Protein AF-A0A1C5CKB2-F1 (afdb_monomer_lite)

Foldseek 3Di:
DDDLLRLLVLLVVLLVVLLVLLVPVVSLVLLLVCALPAPVPSVSPCVVCVVSCPPHPDPLLSSLLSNLSSVQNVLVVVVPPDDPDPDDDDDDDDDDDDDDDDDDDDDDDDYDDDDDDDDDDDDDDDDDDPDDDDPDPPPSVCSDPVNLLPDDDLLLQLLCCVVQQVDDDVVSLVLLVCLLPDDLSCNRNPVVVVVSVVSSVSVGDDPSSRSSSLSRCCVPPSPVSSVSSNCSNVCNNVPDDD

Radius of gyration: 25.62 Å; chains: 1; bounding box: 68×49×76 Å

pLDDT: mean 80.06, std 21.11, range [28.0, 97.75]

Secondary structure (DSSP, 8-state):
---HHHHHHHHHHHHHHHHHHHTSHHHHHHHHTTTT--GGG-HHHHHHHHHHTTT-S-HHHHHHHHHHHHHHHHHHHHHHS------------------------------------------PPPPPPS-PPPS--TTHHHHSHHHHTTS--HHHHHHHHHHHS---HHHHHHHHHHHHHS-HHHIIIIIHHHHHHHHHHTTPPP-HHHHHHHHHHHTT-HHHHHHHHHHHHHHHHSPPP-

Sequence (242 aa):
MPTAAERRRHYQDFTTEIRDLCTDPGVRRDLRDGRGRPVKECLRMHKYLTVRTAGHGQRHAHYTVASLIALADPLEAQRTRPTPAPRPRQTAGELAVPPSSAVLCLPSVTDPGGTPAAPPAAEDPPPSPPDAPGPGQPDSALYTTAAWRKRPNLGVTLARAVRRAAFNEDRTDALLHVIVRVGDDHLHQHLLPSLTDRLLRAELAWDWPVLLDDLAARVFDPDQVATRWLDAFYLTLNPIKD

Structure (mmCIF, N/CA/C/O backbone):
data_AF-A0A1C5CKB2-F1
#
_entry.id   AF-A0A1C5CKB2-F1
#
loop_
_atom_site.group_PDB
_atom_site.id
_atom_site.type_symbol
_atom_site.label_atom_id
_atom_site.label_alt_id
_atom_site.label_comp_id
_atom_site.label_asym_id
_atom_site.label_entity_id
_atom_site.label_seq_id
_atom_site.pdbx_PDB_ins_code
_atom_site.Cartn_x
_atom_site.Cartn_y
_atom_site.Cartn_z
_atom_site.occupancy
_atom_site.B_iso_or_equiv
_atom_site.auth_seq_id
_atom_site.auth_comp_id
_atom_site.auth_asym_id
_atom_site.auth_atom_id
_atom_site.pdbx_PDB_model_num
ATOM 1 N N . MET A 1 1 ? 12.981 9.267 18.934 1.00 69.62 1 MET A N 1
ATOM 2 C CA . MET A 1 1 ? 12.402 8.856 17.633 1.00 69.62 1 MET A CA 1
ATOM 3 C C . MET A 1 1 ? 12.434 7.340 17.566 1.00 69.62 1 MET A C 1
ATOM 5 O O . MET A 1 1 ? 13.473 6.807 17.934 1.00 69.62 1 MET A O 1
ATOM 9 N N . PRO A 1 2 ? 11.360 6.657 17.135 1.00 83.00 2 PRO A N 1
ATOM 10 C CA . PRO A 1 2 ? 11.350 5.199 17.040 1.00 83.00 2 PRO A CA 1
ATOM 11 C C . PRO A 1 2 ? 12.350 4.708 15.985 1.00 83.00 2 PRO A C 1
ATOM 13 O O . PRO A 1 2 ? 12.453 5.273 14.887 1.00 83.00 2 PRO A O 1
ATOM 16 N N . THR A 1 3 ? 13.069 3.641 16.317 1.00 89.62 3 THR A N 1
ATOM 17 C CA . THR A 1 3 ? 14.013 2.937 15.444 1.00 89.62 3 THR A CA 1
ATOM 18 C C . THR A 1 3 ? 13.317 2.351 14.212 1.00 89.62 3 THR A C 1
ATOM 20 O O . THR A 1 3 ? 12.093 2.225 14.148 1.00 89.62 3 THR A O 1
ATOM 23 N N . ALA A 1 4 ? 14.094 1.964 13.196 1.00 89.06 4 ALA A N 1
ATOM 24 C CA . ALA A 1 4 ? 13.531 1.324 12.006 1.00 89.06 4 ALA A CA 1
ATOM 25 C C . ALA A 1 4 ? 12.838 -0.017 12.321 1.00 89.06 4 ALA A C 1
ATOM 27 O O . ALA A 1 4 ? 11.835 -0.335 11.690 1.00 89.06 4 ALA A O 1
ATOM 28 N N . ALA A 1 5 ? 13.339 -0.778 13.300 1.00 91.06 5 ALA A N 1
ATOM 29 C CA . ALA A 1 5 ? 12.734 -2.043 13.712 1.00 91.06 5 ALA A CA 1
ATOM 30 C C . ALA A 1 5 ? 11.379 -1.824 14.409 1.00 91.06 5 ALA A C 1
ATOM 32 O O . ALA A 1 5 ? 10.397 -2.465 14.042 1.00 91.06 5 ALA A O 1
ATOM 33 N N . GLU A 1 6 ? 11.296 -0.863 15.336 1.00 92.06 6 GLU A N 1
ATOM 34 C CA . GLU A 1 6 ? 10.040 -0.505 16.015 1.00 92.06 6 GLU A CA 1
ATOM 35 C C . GLU A 1 6 ? 8.977 -0.005 15.032 1.00 92.06 6 GLU A C 1
ATOM 37 O O . GLU A 1 6 ? 7.834 -0.447 15.102 1.00 92.06 6 GLU A O 1
ATOM 42 N N . ARG A 1 7 ? 9.346 0.847 14.061 1.00 92.44 7 ARG A N 1
ATOM 43 C CA . ARG A 1 7 ? 8.398 1.307 13.028 1.00 92.44 7 ARG A CA 1
ATOM 44 C C . ARG A 1 7 ? 7.864 0.157 12.174 1.00 92.44 7 ARG A C 1
ATOM 46 O O . ARG A 1 7 ? 6.669 0.106 11.916 1.00 92.44 7 ARG A O 1
ATOM 53 N N . ARG A 1 8 ? 8.723 -0.782 11.766 1.00 94.38 8 ARG A N 1
ATOM 54 C CA . ARG A 1 8 ? 8.324 -1.959 10.971 1.00 94.38 8 ARG A CA 1
ATOM 55 C C . ARG A 1 8 ? 7.429 -2.917 11.745 1.00 94.38 8 ARG A C 1
ATOM 57 O O . ARG A 1 8 ? 6.462 -3.419 11.177 1.00 94.38 8 ARG A O 1
ATOM 64 N N . ARG A 1 9 ? 7.722 -3.127 13.032 1.00 94.69 9 ARG A N 1
ATOM 65 C CA . ARG A 1 9 ? 6.844 -3.858 13.950 1.00 94.69 9 ARG A CA 1
ATOM 66 C C . ARG A 1 9 ? 5.478 -3.181 14.034 1.00 94.69 9 ARG A C 1
ATOM 68 O O . ARG A 1 9 ? 4.482 -3.820 13.727 1.00 94.69 9 ARG A O 1
ATOM 75 N N . HIS A 1 10 ? 5.447 -1.875 14.304 1.00 94.88 10 HIS A N 1
ATOM 76 C CA . HIS A 1 10 ? 4.214 -1.084 14.308 1.00 94.88 10 HIS A CA 1
ATOM 77 C C . HIS A 1 10 ? 3.427 -1.204 12.991 1.00 94.88 10 HIS A C 1
ATOM 79 O O . HIS A 1 10 ? 2.219 -1.401 13.022 1.00 94.88 10 HIS A O 1
ATOM 85 N N . TYR A 1 11 ? 4.079 -1.159 11.824 1.00 95.69 11 TYR A N 1
ATOM 86 C CA . TYR A 1 11 ? 3.388 -1.354 10.541 1.00 95.69 11 TYR A CA 1
ATOM 87 C C . TYR A 1 11 ? 2.806 -2.767 10.384 1.00 95.69 11 TYR A C 1
ATOM 89 O O . TYR A 1 11 ? 1.730 -2.926 9.806 1.00 95.69 11 TYR A O 1
ATOM 97 N N . GLN A 1 12 ? 3.476 -3.795 10.907 1.00 95.69 12 GLN A N 1
ATOM 98 C CA . GLN A 1 12 ? 2.950 -5.158 10.918 1.00 95.69 12 GLN A CA 1
ATOM 99 C C . GLN A 1 12 ? 1.740 -5.296 11.853 1.00 95.69 12 GLN A C 1
ATOM 101 O O . GLN A 1 12 ? 0.686 -5.762 11.407 1.00 95.69 12 GLN A O 1
ATOM 106 N N . ASP A 1 13 ? 1.865 -4.815 13.088 1.00 95.44 13 ASP A N 1
ATOM 107 C CA . ASP A 1 13 ? 0.812 -4.833 14.105 1.00 95.44 13 ASP A CA 1
ATOM 108 C C . ASP A 1 13 ? -0.418 -4.040 13.610 1.00 95.44 13 ASP A C 1
ATOM 110 O O . ASP A 1 13 ? -1.516 -4.591 13.510 1.00 95.44 13 ASP A O 1
ATOM 114 N N . PHE A 1 14 ? -0.217 -2.810 13.117 1.00 96.94 14 PHE A N 1
ATOM 115 C CA . PHE A 1 14 ? -1.256 -1.961 12.519 1.00 96.94 14 PHE A CA 1
ATOM 116 C C . PHE A 1 14 ? -2.042 -2.676 11.412 1.00 96.94 14 PHE A C 1
ATOM 118 O O . PHE A 1 14 ? -3.269 -2.702 11.447 1.00 96.94 14 PHE A O 1
ATOM 125 N N . THR A 1 15 ? -1.375 -3.270 10.416 1.00 96.06 15 THR A N 1
ATOM 126 C CA . THR A 1 15 ? -2.105 -3.926 9.309 1.00 96.06 15 THR A CA 1
ATOM 127 C C . THR A 1 15 ? -2.848 -5.191 9.737 1.00 96.06 15 THR A C 1
ATOM 129 O O . THR A 1 15 ? -3.827 -5.559 9.086 1.00 96.06 15 THR A O 1
ATOM 132 N N . THR A 1 16 ? -2.416 -5.829 10.827 1.00 95.62 16 THR A N 1
ATOM 133 C CA . THR A 1 16 ? -3.120 -6.958 11.448 1.00 95.62 16 THR A CA 1
ATOM 134 C C . THR A 1 16 ? -4.393 -6.453 12.125 1.00 95.62 16 THR A C 1
ATOM 136 O O . THR A 1 16 ? -5.484 -6.873 11.750 1.00 95.62 16 THR A O 1
ATOM 139 N N . GLU A 1 17 ? -4.287 -5.428 12.977 1.00 95.69 17 GLU A N 1
ATOM 140 C CA . GLU A 1 17 ? -5.448 -4.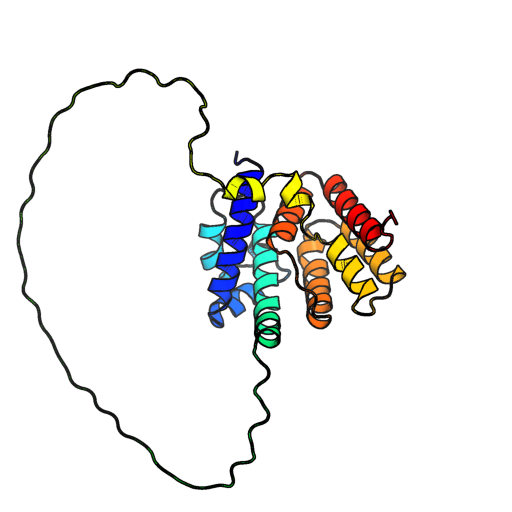799 13.619 1.00 95.69 17 GLU A CA 1
ATOM 141 C C . GLU A 1 17 ? -6.481 -4.253 12.618 1.00 95.69 17 GLU A C 1
ATOM 143 O O . GLU A 1 17 ? -7.684 -4.336 12.863 1.00 95.69 17 GLU A O 1
ATOM 148 N N . ILE A 1 18 ? -6.049 -3.687 11.481 1.00 96.56 18 ILE A N 1
ATOM 149 C CA . ILE A 1 18 ? -6.989 -3.214 10.452 1.00 96.56 18 ILE A CA 1
ATOM 150 C C . ILE A 1 18 ? -7.724 -4.378 9.775 1.00 96.56 18 ILE A C 1
ATOM 152 O O . ILE A 1 18 ? -8.908 -4.231 9.466 1.00 96.56 18 ILE A O 1
ATOM 156 N N . ARG A 1 19 ? -7.071 -5.527 9.553 1.00 94.69 19 ARG A N 1
ATOM 157 C CA . ARG A 1 19 ? -7.744 -6.731 9.033 1.00 94.69 19 ARG A CA 1
ATOM 158 C C . ARG A 1 19 ? -8.794 -7.233 10.020 1.00 94.69 19 ARG A C 1
ATOM 160 O O . ARG A 1 19 ? -9.936 -7.434 9.615 1.00 94.69 19 ARG A O 1
ATOM 167 N N . ASP A 1 20 ? -8.446 -7.320 11.300 1.00 94.06 20 ASP A N 1
ATOM 168 C CA . ASP A 1 20 ? -9.376 -7.737 12.355 1.00 94.06 20 ASP A CA 1
ATOM 169 C C . ASP A 1 20 ? -10.570 -6.774 12.460 1.00 94.06 20 ASP A C 1
ATOM 171 O O . ASP A 1 20 ? -11.721 -7.207 12.509 1.00 94.06 20 ASP A O 1
ATOM 175 N N . LEU A 1 21 ? -10.333 -5.459 12.373 1.00 94.38 21 LEU A N 1
ATOM 176 C CA . LEU A 1 21 ? -11.395 -4.448 12.302 1.00 94.38 21 LEU A CA 1
ATOM 177 C C . LEU A 1 21 ? -12.290 -4.577 11.058 1.00 94.38 21 LEU A C 1
ATOM 179 O O . LEU A 1 21 ? -13.470 -4.238 11.126 1.00 94.38 21 LEU A O 1
ATOM 183 N N . CYS A 1 22 ? -11.766 -5.054 9.925 1.00 95.06 22 CYS A N 1
ATOM 184 C CA . CYS A 1 22 ? -12.548 -5.232 8.697 1.00 95.06 22 CYS A CA 1
ATOM 185 C C . CYS A 1 22 ? -13.524 -6.421 8.749 1.00 95.06 22 CYS A C 1
ATOM 187 O O . CYS A 1 22 ? -14.400 -6.518 7.883 1.00 95.06 22 CYS A O 1
ATOM 189 N N . THR A 1 23 ? -13.433 -7.278 9.774 1.00 92.31 23 THR A N 1
ATOM 190 C CA . THR A 1 23 ? -14.431 -8.331 10.023 1.00 92.31 23 THR A CA 1
ATOM 191 C C . THR A 1 23 ? -15.826 -7.750 10.288 1.00 92.31 23 THR A C 1
ATOM 193 O O . THR A 1 23 ? -16.819 -8.343 9.862 1.00 92.31 23 THR A O 1
ATOM 196 N N . ASP A 1 24 ? -15.915 -6.554 10.885 1.00 93.56 24 ASP A N 1
ATOM 197 C CA . ASP A 1 24 ? -17.150 -5.772 10.987 1.00 93.56 24 ASP A CA 1
ATOM 198 C C . ASP A 1 24 ? -17.459 -5.085 9.632 1.00 93.56 24 ASP A C 1
ATOM 200 O O . ASP A 1 24 ? -16.701 -4.218 9.170 1.00 93.56 24 ASP A O 1
ATOM 204 N N . PRO A 1 25 ? -18.592 -5.409 8.970 1.00 91.75 25 PRO A N 1
ATOM 205 C CA . PRO A 1 25 ? -18.938 -4.832 7.670 1.00 91.75 25 PRO A CA 1
ATOM 206 C C . PRO A 1 25 ? -19.156 -3.310 7.678 1.00 91.75 25 PRO A C 1
ATOM 208 O O . PRO A 1 25 ? -18.964 -2.667 6.642 1.00 91.75 25 PRO A O 1
ATOM 211 N N . GLY A 1 26 ? -19.578 -2.739 8.809 1.00 94.19 26 GLY A N 1
ATOM 212 C CA . GLY A 1 26 ? -19.777 -1.306 9.008 1.00 94.19 26 GLY A CA 1
ATOM 213 C C . GLY A 1 26 ? -18.451 -0.566 9.163 1.00 94.19 26 GLY A C 1
ATOM 214 O O . GLY A 1 26 ? -18.228 0.425 8.464 1.00 94.19 26 GLY A O 1
ATOM 215 N N . VAL A 1 27 ? -17.539 -1.092 9.989 1.00 95.12 27 VAL A N 1
ATOM 216 C CA . VAL A 1 27 ? -16.164 -0.572 10.125 1.00 95.12 27 VAL A CA 1
ATOM 217 C C . VAL A 1 27 ? -15.453 -0.611 8.772 1.00 95.12 27 VAL A C 1
ATOM 219 O O . VAL A 1 27 ? -14.935 0.407 8.310 1.00 95.12 27 VAL A O 1
ATOM 222 N N . ARG A 1 28 ? -15.504 -1.757 8.079 1.00 95.00 28 ARG A N 1
ATOM 223 C CA . ARG A 1 28 ? -14.918 -1.928 6.743 1.00 95.00 28 ARG A CA 1
ATOM 224 C C . ARG A 1 28 ? -15.481 -0.944 5.721 1.00 95.00 28 ARG A C 1
ATOM 226 O O . ARG A 1 28 ? -14.726 -0.417 4.907 1.00 95.00 28 ARG A O 1
ATOM 233 N N . ARG A 1 29 ? -16.791 -0.670 5.748 1.00 94.44 29 ARG A N 1
ATOM 234 C CA . ARG A 1 29 ? -17.406 0.344 4.878 1.00 94.44 29 ARG A CA 1
ATOM 235 C C . ARG A 1 29 ? -16.839 1.734 5.168 1.00 94.44 29 ARG A C 1
ATOM 237 O O . ARG A 1 29 ? -16.373 2.382 4.238 1.00 94.44 29 ARG A O 1
ATOM 244 N N . ASP A 1 30 ? -16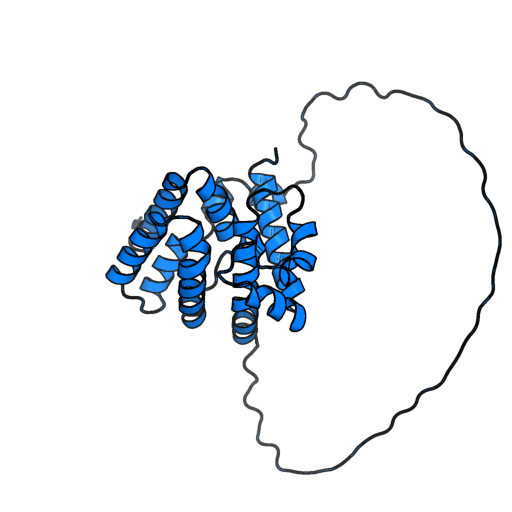.839 2.159 6.430 1.00 95.06 30 ASP A N 1
ATOM 245 C CA . ASP A 1 30 ? -16.323 3.473 6.836 1.00 95.06 30 ASP A CA 1
ATOM 246 C C . ASP A 1 30 ? -14.829 3.650 6.485 1.00 95.06 30 ASP A C 1
ATOM 248 O O . ASP A 1 30 ? -14.424 4.749 6.105 1.00 95.06 30 ASP A O 1
ATOM 252 N N . LEU A 1 31 ? -14.020 2.583 6.560 1.00 95.75 31 LEU A N 1
ATOM 253 C CA . LEU A 1 31 ? -12.621 2.585 6.112 1.00 95.75 31 LEU A CA 1
ATOM 254 C C . LEU A 1 31 ? -12.501 2.668 4.581 1.00 95.75 31 LEU A C 1
ATOM 256 O O . LEU A 1 31 ? -11.776 3.510 4.055 1.00 95.75 31 LEU A O 1
ATOM 260 N N . ARG A 1 32 ? -13.238 1.835 3.840 1.00 94.19 32 ARG A N 1
ATOM 261 C CA . ARG A 1 32 ? -13.192 1.801 2.369 1.00 94.19 32 ARG A CA 1
ATOM 262 C C . ARG A 1 32 ? -13.694 3.101 1.729 1.00 94.19 32 ARG A C 1
ATOM 264 O O . ARG A 1 32 ? -13.174 3.504 0.689 1.00 94.19 32 ARG A O 1
ATOM 271 N N . ASP A 1 33 ? -14.674 3.768 2.335 1.00 91.81 33 ASP A N 1
ATOM 272 C CA . ASP A 1 33 ? -15.250 5.021 1.825 1.00 91.81 33 ASP A CA 1
ATOM 273 C C . ASP A 1 33 ? -14.251 6.209 1.917 1.00 91.81 33 ASP A C 1
ATOM 275 O O . ASP A 1 33 ? -14.420 7.217 1.226 1.00 91.81 33 ASP A O 1
ATOM 279 N N . GLY A 1 34 ? -13.164 6.076 2.694 1.00 90.25 34 GLY A N 1
ATOM 280 C CA . GLY A 1 34 ? -12.024 7.006 2.729 1.00 90.25 34 GLY A CA 1
ATOM 281 C C . GLY A 1 34 ? -10.957 6.779 1.646 1.00 90.25 34 GLY A C 1
ATOM 282 O O . GLY A 1 34 ? -9.946 7.483 1.609 1.00 90.25 34 GLY A O 1
ATOM 283 N N . ARG A 1 35 ? -11.138 5.796 0.755 1.00 91.44 35 ARG A N 1
ATOM 284 C CA . ARG A 1 35 ? -10.191 5.480 -0.326 1.00 91.44 35 ARG A CA 1
ATOM 285 C C . ARG A 1 35 ? -9.992 6.671 -1.264 1.00 91.44 35 ARG A C 1
ATOM 287 O O . ARG A 1 35 ? -10.941 7.151 -1.877 1.00 91.44 35 ARG A O 1
ATOM 294 N N . GLY A 1 36 ? -8.736 7.080 -1.421 1.00 87.12 36 GLY A N 1
ATOM 295 C CA . GLY A 1 36 ? -8.338 8.164 -2.314 1.00 87.12 36 GLY A CA 1
ATOM 296 C C . GLY A 1 36 ? -8.691 9.572 -1.817 1.00 87.12 36 GLY A C 1
ATOM 297 O O . GLY A 1 36 ? -8.647 10.516 -2.598 1.00 87.12 36 GLY A O 1
ATOM 298 N N . ARG A 1 37 ? -9.059 9.728 -0.537 1.00 89.12 37 ARG A N 1
ATOM 299 C CA . ARG A 1 37 ? -9.346 11.024 0.096 1.00 89.12 37 ARG A CA 1
ATOM 300 C C . ARG A 1 37 ? -8.171 11.487 0.967 1.00 89.12 37 ARG A C 1
ATOM 302 O O . ARG A 1 37 ? -7.536 10.650 1.612 1.00 89.12 37 ARG A O 1
ATOM 309 N N . PRO A 1 38 ? -7.905 12.803 1.061 1.00 87.69 38 PRO A N 1
ATOM 310 C CA . PRO A 1 38 ? -6.916 13.325 1.996 1.00 87.69 38 PRO A CA 1
ATOM 311 C C . PRO A 1 38 ? -7.391 13.136 3.445 1.00 87.69 38 PRO A C 1
ATOM 313 O O . PRO A 1 38 ? -8.581 13.233 3.742 1.00 87.69 38 PRO A O 1
ATOM 316 N N . VAL A 1 39 ? -6.450 12.943 4.379 1.00 87.38 39 VAL A N 1
ATOM 317 C CA . VAL A 1 39 ? -6.718 12.598 5.798 1.00 87.38 39 VAL A CA 1
ATOM 318 C C . VAL A 1 39 ? -7.776 13.491 6.464 1.00 87.38 39 VAL A C 1
ATOM 320 O O . VAL A 1 39 ? -8.604 12.998 7.227 1.00 87.38 39 VAL A O 1
ATOM 323 N N . LYS A 1 40 ? -7.778 14.794 6.148 1.00 88.44 40 LYS A N 1
ATOM 324 C CA . LYS A 1 40 ? -8.719 15.799 6.679 1.00 88.44 40 LYS A CA 1
ATOM 325 C C . LYS A 1 40 ? -10.197 15.528 6.341 1.00 88.44 40 LYS A C 1
ATOM 327 O O . LYS A 1 40 ? -11.075 15.991 7.056 1.00 88.44 40 LYS A O 1
ATOM 332 N N . GLU A 1 41 ? -10.475 14.779 5.275 1.00 89.25 41 GLU A N 1
ATOM 333 C CA . GLU A 1 41 ? -11.830 14.426 4.827 1.00 89.25 41 GLU A CA 1
ATOM 334 C C . GLU A 1 41 ? -12.287 13.048 5.333 1.00 89.25 41 GLU A C 1
ATOM 336 O O . GLU A 1 41 ? -13.465 12.704 5.239 1.00 89.25 41 GLU A O 1
ATOM 341 N N . CYS A 1 42 ? -11.384 12.259 5.920 1.00 90.44 42 CYS A N 1
ATOM 342 C CA . CYS A 1 42 ? -11.639 10.893 6.373 1.00 90.44 42 CYS A CA 1
ATOM 343 C C . CYS A 1 42 ? -12.230 10.835 7.796 1.00 90.44 42 CYS A C 1
ATOM 345 O O . CYS A 1 42 ? -11.833 10.004 8.617 1.00 90.44 42 CYS A O 1
ATOM 347 N N . LEU A 1 43 ? -13.200 11.708 8.099 1.00 89.38 43 LEU A N 1
ATOM 348 C CA . LEU A 1 43 ? -13.762 11.897 9.447 1.00 89.38 43 LEU A CA 1
ATOM 349 C C . LEU A 1 43 ? -14.281 10.593 10.076 1.00 89.38 43 LEU A C 1
ATOM 351 O O . LEU A 1 43 ? -14.064 10.345 11.260 1.00 89.38 43 LEU A O 1
ATOM 355 N N . ARG A 1 44 ? -14.916 9.719 9.283 1.00 91.75 44 ARG A N 1
ATOM 356 C CA . ARG A 1 44 ? -15.430 8.426 9.769 1.00 91.75 44 ARG A CA 1
ATOM 357 C C . ARG A 1 44 ? -14.337 7.416 10.109 1.00 91.75 44 ARG A C 1
ATOM 359 O O . ARG A 1 44 ? -14.520 6.626 11.030 1.00 91.75 44 ARG A O 1
ATOM 366 N N . MET A 1 45 ? -13.201 7.463 9.411 1.00 93.25 45 MET A N 1
ATOM 367 C CA . MET A 1 45 ? -12.038 6.619 9.709 1.00 93.25 45 MET A CA 1
ATOM 368 C C . MET A 1 45 ? -11.336 7.061 10.996 1.00 93.25 45 MET A C 1
ATOM 370 O O . MET A 1 45 ? -10.745 6.239 11.694 1.00 93.25 45 MET A O 1
ATOM 374 N N . HIS A 1 46 ? -11.405 8.357 11.317 1.00 92.81 46 HIS A N 1
ATOM 375 C CA . HIS A 1 46 ? -10.655 8.978 12.408 1.00 92.81 46 HIS A CA 1
ATOM 376 C C . HIS A 1 46 ? -10.879 8.278 13.756 1.00 92.81 46 HIS A C 1
ATOM 378 O O . HIS A 1 46 ? -9.920 7.971 14.463 1.00 92.81 46 HIS A O 1
ATOM 384 N N . LYS A 1 47 ? -12.134 7.921 14.063 1.00 93.06 47 LYS A N 1
ATOM 385 C CA . LYS A 1 47 ? -12.517 7.202 15.293 1.00 93.06 47 LYS A CA 1
ATOM 386 C C . LYS A 1 47 ? -11.848 5.821 15.442 1.00 93.06 47 LYS A C 1
ATOM 388 O O . LYS A 1 47 ? -11.658 5.366 16.562 1.00 93.06 47 LYS A O 1
ATOM 393 N N . TYR A 1 48 ? -11.455 5.176 14.338 1.00 94.75 48 TYR A N 1
ATOM 394 C CA . TYR A 1 48 ? -10.756 3.883 14.343 1.00 94.75 48 TYR A CA 1
ATOM 395 C C . TYR A 1 48 ? -9.229 4.033 14.300 1.00 94.75 48 TYR A C 1
ATOM 397 O O . TYR A 1 48 ? -8.513 3.267 14.951 1.00 94.75 48 TYR A O 1
ATOM 405 N N . LEU A 1 49 ? -8.731 5.003 13.524 1.00 94.88 49 LEU A N 1
ATOM 406 C CA . LEU A 1 49 ? -7.310 5.127 13.191 1.00 94.88 49 LEU A CA 1
ATOM 407 C C . LEU A 1 49 ? -6.514 6.044 14.126 1.00 94.88 49 LEU A C 1
ATOM 409 O O . LEU A 1 49 ? -5.300 5.888 14.213 1.00 94.88 49 LEU A O 1
ATOM 413 N N . THR A 1 50 ? -7.133 7.003 14.817 1.00 92.62 50 THR A N 1
ATOM 414 C CA . THR A 1 50 ? -6.373 8.022 15.567 1.00 92.62 50 THR A CA 1
ATOM 415 C C . THR A 1 50 ? -5.605 7.454 16.754 1.00 92.62 50 THR A C 1
ATOM 417 O O . THR A 1 50 ? -4.444 7.809 16.926 1.00 92.62 50 THR A O 1
ATOM 420 N N . VAL A 1 51 ? -6.189 6.520 17.512 1.00 91.56 51 VAL A N 1
ATOM 421 C CA . VAL A 1 51 ? -5.479 5.822 18.602 1.00 91.56 51 VAL A CA 1
ATOM 422 C C . VAL A 1 51 ? -4.321 4.987 18.040 1.00 91.56 51 VAL A C 1
ATOM 424 O O . VAL A 1 51 ? -3.200 5.073 18.526 1.00 91.56 51 VAL A O 1
ATOM 427 N N . ARG A 1 52 ? -4.566 4.268 16.937 1.00 93.25 52 ARG A N 1
ATOM 428 C CA . ARG A 1 52 ? -3.598 3.388 16.254 1.00 93.25 52 ARG A CA 1
ATOM 429 C C . ARG A 1 52 ? -2.485 4.119 15.506 1.00 93.25 52 ARG A C 1
ATOM 431 O O . ARG A 1 52 ? -1.500 3.509 15.127 1.00 93.25 52 ARG A O 1
ATOM 438 N N . THR A 1 53 ? -2.644 5.414 15.250 1.00 92.19 53 THR A N 1
ATOM 439 C CA . THR A 1 53 ? -1.635 6.262 14.589 1.00 92.19 53 THR A CA 1
ATOM 440 C C . THR A 1 53 ? -1.075 7.332 15.531 1.00 92.19 53 THR A C 1
ATOM 442 O O . THR A 1 53 ? -0.329 8.214 15.103 1.00 92.19 53 THR A O 1
ATOM 445 N N . ALA A 1 54 ? -1.410 7.270 16.824 1.00 87.38 54 ALA A N 1
ATOM 446 C CA . ALA A 1 54 ? -0.826 8.127 17.847 1.00 87.38 54 ALA A CA 1
ATOM 447 C C . ALA A 1 54 ? 0.677 7.835 17.991 1.00 87.38 54 ALA A C 1
ATOM 449 O O . ALA A 1 54 ? 1.112 6.693 17.861 1.00 87.38 54 ALA A O 1
ATOM 450 N N . GLY A 1 55 ? 1.486 8.879 18.196 1.00 83.81 55 GLY A N 1
ATOM 451 C CA . GLY A 1 55 ? 2.952 8.775 18.279 1.00 83.81 55 GLY A CA 1
ATOM 452 C C . GLY A 1 55 ? 3.677 8.434 16.965 1.00 83.81 55 GLY A C 1
ATOM 453 O O . GLY A 1 55 ? 4.898 8.561 16.901 1.00 83.81 55 GLY A O 1
ATOM 454 N N . HIS A 1 56 ? 2.952 8.064 15.905 1.00 83.44 56 HIS A N 1
ATOM 455 C CA . HIS A 1 56 ? 3.520 7.608 14.639 1.00 83.44 56 HIS A CA 1
ATOM 456 C C . HIS A 1 56 ? 3.384 8.662 13.532 1.00 83.44 56 HIS A C 1
ATOM 458 O O . HIS A 1 56 ? 2.358 9.329 13.381 1.00 83.44 56 HIS A O 1
ATOM 464 N N . GLY A 1 57 ? 4.451 8.820 12.744 1.00 80.94 57 GLY A N 1
ATOM 465 C CA . GLY A 1 57 ? 4.476 9.725 11.595 1.00 80.94 57 GLY A CA 1
ATOM 466 C C . GLY A 1 57 ? 3.630 9.227 10.417 1.00 80.94 57 GLY A C 1
ATOM 467 O O . GLY A 1 57 ? 3.159 8.092 10.396 1.00 80.94 57 GLY A O 1
ATOM 468 N N . GLN A 1 58 ? 3.481 10.075 9.398 1.00 88.81 58 GLN A N 1
ATOM 469 C CA . GLN A 1 58 ? 2.875 9.722 8.107 1.00 88.81 58 GLN A CA 1
ATOM 470 C C . GLN A 1 58 ? 1.451 9.149 8.198 1.00 88.81 58 GLN A C 1
ATOM 472 O O . GLN A 1 58 ? 1.139 8.054 7.721 1.00 88.81 58 GLN A O 1
ATOM 477 N N . ARG A 1 59 ? 0.539 9.941 8.780 1.00 91.69 59 ARG A N 1
ATOM 478 C CA . ARG A 1 59 ? -0.900 9.620 8.847 1.00 91.69 59 ARG A CA 1
ATOM 479 C C . ARG A 1 59 ? -1.518 9.333 7.471 1.00 91.69 59 ARG A C 1
ATOM 481 O O . ARG A 1 59 ? -2.380 8.467 7.383 1.00 91.69 59 ARG A O 1
ATOM 488 N N . HIS A 1 60 ? -1.075 10.004 6.403 1.00 92.44 60 HIS A N 1
ATOM 489 C CA . HIS A 1 60 ? -1.627 9.802 5.054 1.00 92.44 60 HIS A CA 1
ATOM 490 C C . HIS A 1 60 ? -1.373 8.385 4.519 1.00 92.44 60 HIS A C 1
ATOM 492 O O . HIS A 1 60 ? -2.290 7.757 3.984 1.00 92.44 60 HIS A O 1
ATOM 498 N N . ALA A 1 61 ? -0.178 7.838 4.762 1.00 95.38 61 ALA A N 1
ATOM 499 C CA . ALA A 1 61 ? 0.160 6.463 4.413 1.00 95.38 61 ALA A CA 1
ATOM 500 C C . ALA A 1 61 ? -0.692 5.450 5.198 1.00 95.38 61 ALA A C 1
ATOM 502 O O . ALA A 1 61 ? -1.308 4.579 4.587 1.00 95.38 61 ALA A O 1
ATOM 503 N N . HIS A 1 62 ? -0.828 5.621 6.519 1.00 96.50 62 HIS A N 1
ATOM 504 C CA . HIS A 1 62 ? -1.671 4.756 7.359 1.00 96.50 62 HIS A CA 1
ATOM 505 C C . HIS A 1 62 ? -3.142 4.753 6.917 1.00 96.50 62 HIS A C 1
ATOM 507 O O . HIS A 1 62 ? -3.744 3.690 6.784 1.00 96.50 62 HIS A O 1
ATOM 513 N N . TYR A 1 63 ? -3.718 5.933 6.659 1.00 96.38 63 TYR A N 1
ATOM 514 C CA . TYR A 1 63 ? -5.107 6.058 6.204 1.00 96.38 63 TYR A CA 1
ATOM 515 C C . TYR A 1 63 ? -5.287 5.429 4.819 1.00 96.38 63 TYR A C 1
ATOM 517 O O . TYR A 1 63 ? -6.240 4.686 4.612 1.00 96.38 63 TYR A O 1
ATOM 525 N N . THR A 1 64 ? -4.345 5.648 3.897 1.00 95.88 64 THR A N 1
ATOM 526 C CA . THR A 1 64 ? -4.375 5.017 2.570 1.00 95.88 64 THR A CA 1
ATOM 527 C C . THR A 1 64 ? -4.346 3.497 2.682 1.00 95.88 64 THR A C 1
ATOM 529 O O . THR A 1 64 ? -5.237 2.834 2.160 1.00 95.88 64 THR A O 1
ATOM 532 N N . VAL A 1 65 ? -3.365 2.935 3.394 1.00 96.81 65 VAL A N 1
ATOM 533 C CA . VAL A 1 65 ? -3.218 1.480 3.542 1.00 96.81 65 VAL A CA 1
ATOM 534 C C . VAL A 1 65 ? -4.441 0.870 4.231 1.00 96.81 65 VAL A C 1
ATOM 536 O O . VAL A 1 65 ? -4.930 -0.156 3.766 1.00 96.81 65 VAL A O 1
ATOM 539 N N . ALA A 1 66 ? -5.019 1.528 5.241 1.00 97.12 66 ALA A N 1
ATOM 540 C CA . ALA A 1 66 ? -6.255 1.057 5.864 1.00 97.12 66 ALA A CA 1
ATOM 541 C C . ALA A 1 66 ? -7.448 1.020 4.885 1.00 97.12 66 ALA A C 1
ATOM 543 O O . ALA A 1 66 ? -8.180 0.029 4.846 1.00 97.12 66 ALA A O 1
ATOM 544 N N . SER A 1 67 ? -7.609 2.046 4.041 1.00 96.31 67 SER A N 1
ATOM 545 C CA . SER A 1 67 ? -8.632 2.073 2.984 1.00 96.31 67 SER A CA 1
ATOM 546 C C . SER A 1 67 ? -8.437 0.974 1.930 1.00 96.31 67 SER A C 1
ATOM 548 O O . SER A 1 67 ? -9.415 0.460 1.385 1.00 96.31 67 SER A O 1
ATOM 550 N N . LEU A 1 68 ? -7.184 0.617 1.619 1.00 95.56 68 LEU A N 1
ATOM 551 C CA . LEU A 1 68 ? -6.847 -0.431 0.647 1.00 95.56 68 LEU A CA 1
ATOM 552 C C . LEU A 1 68 ? -7.023 -1.844 1.225 1.00 95.56 68 LEU A C 1
ATOM 554 O O . LEU A 1 68 ? -7.540 -2.712 0.523 1.00 95.56 68 LEU A O 1
ATOM 558 N N . ILE A 1 69 ? -6.697 -2.065 2.504 1.00 95.44 69 ILE A N 1
ATOM 559 C CA . ILE A 1 69 ? -7.003 -3.320 3.214 1.00 95.44 69 ILE A CA 1
ATOM 560 C C . ILE A 1 69 ? -8.522 -3.541 3.255 1.00 95.44 69 ILE A C 1
ATOM 562 O O . ILE A 1 69 ? -8.995 -4.607 2.869 1.00 95.44 69 ILE A O 1
ATOM 566 N N . ALA A 1 70 ? -9.300 -2.513 3.611 1.00 95.00 70 ALA A N 1
ATOM 567 C CA . ALA A 1 70 ? -10.764 -2.580 3.646 1.00 95.00 70 ALA A CA 1
ATOM 568 C C . ALA A 1 70 ? -11.419 -2.815 2.266 1.00 95.00 70 ALA A C 1
ATOM 570 O O . ALA A 1 70 ? -12.556 -3.288 2.181 1.00 95.00 70 ALA A O 1
ATOM 571 N N . LEU A 1 71 ? -10.714 -2.492 1.175 1.00 91.56 71 LEU A N 1
ATOM 572 C CA . LEU A 1 71 ? -11.098 -2.852 -0.193 1.00 91.56 71 LEU A CA 1
ATOM 573 C C . LEU A 1 71 ? -10.750 -4.312 -0.526 1.00 91.56 71 LEU A C 1
ATOM 575 O O . LEU A 1 71 ? -11.528 -4.978 -1.209 1.00 91.56 71 LEU A O 1
ATOM 579 N N . ALA A 1 72 ? -9.589 -4.789 -0.077 1.00 87.75 72 ALA A N 1
ATOM 580 C CA . ALA A 1 72 ? -9.069 -6.118 -0.378 1.00 87.75 72 ALA A CA 1
ATOM 581 C C . ALA A 1 72 ? -9.776 -7.238 0.389 1.00 87.75 72 ALA A C 1
ATOM 583 O O . ALA A 1 72 ? -10.061 -8.279 -0.200 1.00 87.75 72 ALA A O 1
ATOM 584 N N . ASP A 1 73 ? -10.079 -7.020 1.668 1.00 79.62 73 ASP A N 1
ATOM 585 C CA . ASP A 1 73 ? -10.577 -8.038 2.599 1.00 79.62 73 ASP A CA 1
ATOM 586 C C . ASP A 1 73 ? -11.755 -8.885 2.055 1.00 79.62 73 ASP A C 1
ATOM 588 O O . ASP A 1 73 ? -11.625 -10.109 2.027 1.00 79.62 73 ASP A O 1
ATOM 592 N N . PRO A 1 74 ? -12.840 -8.320 1.479 1.00 71.81 74 PRO A N 1
ATOM 593 C CA . PRO A 1 74 ? -13.929 -9.130 0.928 1.00 71.81 74 PRO A CA 1
ATOM 594 C C . PRO A 1 74 ? -13.498 -10.045 -0.223 1.00 71.81 74 PRO A C 1
ATOM 596 O O . PRO A 1 74 ? -14.142 -11.065 -0.457 1.00 71.81 74 PRO A O 1
ATOM 599 N N . LEU A 1 75 ? -12.449 -9.678 -0.965 1.00 65.56 75 LEU A N 1
ATOM 600 C CA . LEU A 1 75 ? -11.888 -10.476 -2.056 1.00 65.56 75 LEU A CA 1
ATOM 601 C C . LEU A 1 75 ? -10.896 -11.516 -1.522 1.00 65.56 75 LEU A C 1
ATOM 603 O O . LEU A 1 75 ? -10.918 -12.652 -1.985 1.00 65.56 75 LEU A O 1
ATOM 607 N N . GLU A 1 76 ? -10.076 -11.178 -0.520 1.00 70.75 76 GLU A N 1
ATOM 608 C CA . GLU A 1 76 ? -9.194 -12.153 0.143 1.00 70.75 76 GLU A CA 1
ATOM 609 C C . GLU A 1 76 ? -10.026 -13.247 0.839 1.00 70.75 76 GLU A C 1
ATOM 611 O O . GLU A 1 76 ? -9.784 -14.430 0.611 1.00 70.75 76 GLU A O 1
ATOM 616 N N . ALA A 1 77 ? -11.082 -12.865 1.568 1.00 65.31 77 ALA A N 1
ATOM 617 C CA . ALA A 1 77 ? -12.022 -13.777 2.223 1.00 65.31 77 ALA A CA 1
ATOM 618 C C . ALA A 1 77 ? -12.813 -14.664 1.241 1.00 65.31 77 ALA A C 1
ATOM 620 O O . ALA A 1 77 ? -13.171 -15.794 1.572 1.00 65.31 77 ALA A O 1
ATOM 621 N N . GLN A 1 78 ? -13.085 -14.185 0.021 1.00 64.38 78 GLN A N 1
ATOM 622 C CA . GLN A 1 78 ? -13.693 -15.009 -1.032 1.00 64.38 78 GLN A CA 1
ATOM 623 C C . GLN A 1 78 ? -12.719 -16.052 -1.594 1.00 64.38 78 GLN A C 1
ATOM 625 O O . GLN A 1 78 ? -13.161 -17.156 -1.901 1.00 64.38 78 GLN A O 1
ATOM 630 N N . ARG A 1 79 ? -11.417 -15.739 -1.689 1.00 65.94 79 ARG A N 1
ATOM 631 C CA . ARG A 1 79 ? -10.380 -16.681 -2.156 1.00 65.94 79 ARG A CA 1
ATOM 632 C C . ARG A 1 79 ? -10.008 -17.730 -1.107 1.00 65.94 79 ARG A C 1
ATOM 634 O O . ARG A 1 79 ? -9.746 -18.872 -1.464 1.00 65.94 79 ARG A O 1
ATOM 641 N N . THR A 1 80 ? -9.974 -17.362 0.176 1.00 62.22 80 THR A N 1
ATOM 642 C CA . THR A 1 80 ? -9.667 -18.303 1.271 1.00 62.22 80 THR A CA 1
ATOM 643 C C . THR A 1 80 ? -10.855 -19.170 1.674 1.00 62.22 80 THR A C 1
ATOM 645 O O . THR A 1 80 ? -10.666 -20.182 2.350 1.00 62.22 80 THR A O 1
ATOM 648 N N . ARG A 1 81 ? -12.078 -18.818 1.254 1.00 52.56 81 ARG A N 1
ATOM 649 C CA . ARG A 1 81 ? -13.262 -19.655 1.451 1.00 52.56 81 ARG A CA 1
ATOM 650 C C . ARG A 1 81 ? -13.062 -21.002 0.741 1.00 52.56 81 ARG A C 1
ATOM 652 O O . ARG A 1 81 ? -12.957 -21.012 -0.484 1.00 52.56 81 ARG A O 1
ATOM 659 N N . PRO A 1 82 ? -13.096 -22.143 1.456 1.00 55.38 82 PRO A N 1
ATOM 660 C CA . PRO A 1 82 ? -13.085 -23.446 0.807 1.00 55.38 82 PRO A CA 1
ATOM 661 C C . PRO A 1 82 ? -14.261 -23.535 -0.165 1.00 55.38 82 PRO A C 1
ATOM 663 O O . PRO A 1 82 ? -15.403 -23.276 0.234 1.00 55.38 82 PRO A O 1
ATOM 666 N N . THR A 1 83 ? -13.993 -23.888 -1.425 1.00 60.72 83 THR A N 1
ATOM 667 C CA . THR A 1 83 ? -15.046 -24.141 -2.415 1.00 60.72 83 THR A CA 1
ATOM 668 C C . THR A 1 83 ? -16.018 -25.155 -1.816 1.00 60.72 83 THR A C 1
ATOM 670 O O . THR A 1 83 ? -15.602 -26.283 -1.537 1.00 60.72 83 THR A O 1
ATOM 673 N N . PRO A 1 84 ? -17.292 -24.792 -1.571 1.00 54.16 84 PRO A N 1
ATOM 674 C CA . PRO A 1 84 ? -18.238 -25.740 -1.016 1.00 54.16 84 PRO A CA 1
ATOM 675 C C . PRO A 1 84 ? -18.401 -26.870 -2.028 1.00 54.16 84 PRO A C 1
ATOM 677 O O . PRO A 1 84 ? -18.778 -26.620 -3.175 1.00 54.16 84 PRO A O 1
ATOM 680 N N . ALA A 1 85 ? -18.096 -28.099 -1.603 1.00 60.91 85 ALA A N 1
ATOM 681 C CA . ALA A 1 85 ? -18.270 -29.281 -2.435 1.00 60.91 85 ALA A CA 1
ATOM 682 C C . ALA A 1 85 ? -19.687 -29.280 -3.042 1.00 60.91 85 ALA A C 1
ATOM 684 O O . ALA A 1 85 ? -20.637 -28.896 -2.343 1.00 60.91 85 ALA A O 1
ATOM 685 N N . PRO A 1 86 ? -19.849 -29.660 -4.324 1.00 56.22 86 PRO A N 1
ATOM 686 C CA . PRO A 1 86 ? -21.144 -29.615 -4.988 1.00 56.22 86 PRO A CA 1
ATOM 687 C C . PRO A 1 86 ? -22.142 -30.447 -4.185 1.00 56.22 86 PRO A C 1
ATOM 689 O O . PRO A 1 86 ? -22.004 -31.665 -4.071 1.00 56.22 86 PRO A O 1
ATOM 692 N N . ARG A 1 87 ? -23.132 -29.775 -3.585 1.00 50.47 87 ARG A N 1
ATOM 693 C CA . ARG A 1 87 ? -24.145 -30.455 -2.775 1.00 50.47 87 ARG A CA 1
ATOM 694 C C . ARG A 1 87 ? -24.886 -31.446 -3.677 1.00 50.47 87 ARG A C 1
ATOM 696 O O . ARG A 1 87 ? -25.358 -31.020 -4.737 1.00 50.47 87 ARG A O 1
ATOM 703 N N . PRO A 1 88 ? -25.046 -32.722 -3.284 1.00 50.41 88 PRO A N 1
ATOM 704 C CA . PRO A 1 88 ? -25.981 -33.594 -3.978 1.00 50.41 88 PRO A CA 1
ATOM 705 C C . PRO A 1 88 ? -27.367 -32.938 -3.947 1.00 50.41 88 PRO A C 1
ATOM 707 O O . PRO A 1 88 ? -27.766 -32.365 -2.930 1.00 50.41 88 PRO A O 1
ATOM 710 N N . ARG A 1 89 ? -28.088 -32.984 -5.075 1.00 37.62 89 ARG A N 1
ATOM 711 C CA . ARG A 1 89 ? -29.456 -32.455 -5.170 1.00 37.62 89 ARG A CA 1
ATOM 712 C C . ARG A 1 89 ? -30.345 -33.193 -4.170 1.00 37.62 89 ARG A C 1
ATOM 714 O O . ARG A 1 89 ? -30.747 -34.321 -4.432 1.00 37.62 89 ARG A O 1
ATOM 721 N N . GLN A 1 90 ? -30.672 -32.547 -3.057 1.00 44.03 90 GLN A N 1
ATOM 722 C CA . GLN A 1 90 ? -31.753 -32.996 -2.190 1.00 44.03 90 GLN A CA 1
ATOM 723 C C . GLN A 1 90 ? -33.078 -32.562 -2.818 1.00 44.03 90 GLN A C 1
ATOM 725 O O . GLN A 1 90 ? -33.338 -31.373 -3.007 1.00 44.03 90 GLN A O 1
ATOM 730 N N . THR A 1 91 ? -33.883 -33.550 -3.197 1.00 42.62 91 THR A N 1
ATOM 731 C CA . THR A 1 91 ? -35.302 -33.387 -3.523 1.00 42.62 91 THR A CA 1
ATOM 732 C C . THR A 1 91 ? -36.088 -32.926 -2.293 1.00 42.62 91 THR A C 1
ATOM 734 O O . THR A 1 91 ? -35.666 -33.154 -1.164 1.00 42.62 91 THR A O 1
ATOM 737 N N . ALA A 1 92 ? -37.206 -32.238 -2.530 1.00 45.03 92 ALA A N 1
ATOM 738 C CA . ALA A 1 92 ? -37.955 -31.496 -1.516 1.00 45.03 92 ALA A CA 1
ATOM 739 C C . ALA A 1 92 ? -38.635 -32.359 -0.428 1.00 45.03 92 ALA A C 1
ATOM 741 O O . ALA A 1 92 ? -38.909 -33.538 -0.640 1.00 45.03 92 ALA A O 1
ATOM 742 N N . GLY A 1 93 ? -38.957 -31.699 0.693 1.00 36.84 93 GLY A N 1
ATOM 743 C CA . GLY A 1 93 ? -39.591 -32.241 1.906 1.00 36.84 93 GLY A CA 1
ATOM 744 C C . GLY A 1 93 ? -38.726 -31.936 3.143 1.00 36.84 93 GLY A C 1
ATOM 745 O O . GLY A 1 93 ? -37.517 -32.123 3.086 1.00 36.84 93 GLY A O 1
ATOM 746 N N . GLU A 1 94 ? -39.226 -31.427 4.272 1.00 33.28 94 GLU A N 1
ATOM 747 C CA . GLU A 1 94 ? -40.584 -30.986 4.636 1.00 33.28 94 GLU A CA 1
ATOM 748 C C . GLU A 1 94 ? -40.505 -29.944 5.789 1.00 33.28 94 GLU A C 1
ATOM 750 O O . GLU A 1 94 ? -39.413 -29.604 6.246 1.00 33.28 94 GLU A O 1
ATOM 755 N N . LEU A 1 95 ? -41.637 -29.377 6.224 1.00 41.59 95 LEU A N 1
ATOM 756 C CA . LEU A 1 95 ? -41.730 -28.300 7.225 1.00 41.59 95 LEU A CA 1
ATOM 757 C C . LEU A 1 95 ? -41.297 -28.703 8.654 1.00 41.59 95 LEU A C 1
ATOM 759 O O . LEU A 1 95 ? -41.697 -29.764 9.117 1.00 41.59 95 LEU A O 1
ATOM 763 N N . ALA A 1 96 ? -40.661 -27.781 9.404 1.00 32.91 96 ALA A N 1
ATOM 764 C CA . ALA A 1 96 ? -40.877 -27.585 10.859 1.00 32.91 96 ALA A CA 1
ATOM 765 C C . ALA A 1 96 ? -40.214 -26.295 11.418 1.00 32.91 96 ALA A C 1
ATOM 767 O O . ALA A 1 96 ? -39.057 -26.010 11.118 1.00 32.91 96 ALA A O 1
ATOM 768 N N . VAL A 1 97 ? -40.945 -25.539 12.259 1.00 35.59 97 VAL A N 1
ATOM 769 C CA . VAL A 1 97 ? -40.571 -24.298 13.004 1.00 35.59 97 VAL A CA 1
ATOM 770 C C . VAL A 1 97 ? -41.560 -24.141 14.196 1.00 35.59 97 VAL A C 1
ATOM 772 O O . VAL A 1 97 ? -42.697 -24.580 14.012 1.00 35.59 97 VAL A O 1
ATOM 775 N N . PRO A 1 98 ? -41.298 -23.422 15.326 1.00 62.19 98 PRO A N 1
ATOM 776 C CA . PRO A 1 98 ? -40.088 -23.208 16.144 1.00 62.19 98 PRO A CA 1
ATOM 777 C C . PRO A 1 98 ? -40.220 -24.073 17.443 1.00 62.19 98 PRO A C 1
ATOM 779 O O . PRO A 1 98 ? -40.194 -25.284 17.223 1.00 62.19 98 PRO A O 1
ATOM 782 N N . PRO A 1 99 ? -40.452 -23.634 18.727 1.00 47.56 99 PRO A N 1
ATOM 783 C CA . PRO A 1 99 ? -40.205 -22.389 19.521 1.00 47.56 99 PRO A CA 1
ATOM 784 C C . PRO A 1 99 ? -38.848 -22.451 20.291 1.00 47.56 99 PRO A C 1
ATOM 786 O O . PRO A 1 99 ? -38.136 -23.435 20.150 1.00 47.56 99 PRO A O 1
ATOM 789 N N . SER A 1 100 ? -38.308 -21.482 21.059 1.00 40.44 100 SER A N 1
ATOM 790 C CA . SER A 1 100 ? -38.710 -20.193 21.686 1.00 40.44 100 SER A CA 1
ATOM 791 C C . SER A 1 100 ? -39.273 -20.212 23.133 1.00 40.44 100 SER A C 1
ATOM 793 O O . SER A 1 100 ? -40.451 -20.492 23.334 1.00 40.44 100 SER A O 1
ATOM 795 N N . SER A 1 101 ? -38.433 -19.848 24.123 1.00 43.53 101 SER A N 1
ATOM 796 C CA . SER A 1 101 ? -38.693 -19.198 25.448 1.00 43.53 101 SER A CA 1
ATOM 797 C C . SER A 1 101 ? -37.354 -19.179 26.231 1.00 43.53 101 SER A C 1
ATOM 799 O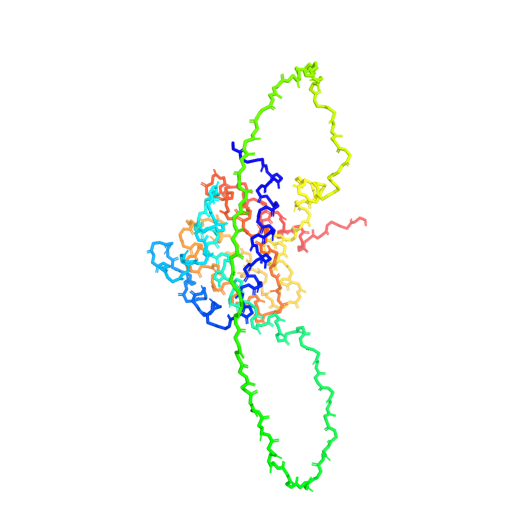 O . SER A 1 101 ? -36.646 -20.177 26.169 1.00 43.53 101 SER A O 1
ATOM 801 N N . ALA A 1 102 ? -36.810 -18.119 26.853 1.00 37.62 102 ALA A N 1
ATOM 802 C CA . ALA A 1 102 ? -37.318 -16.989 27.662 1.00 37.62 102 ALA A CA 1
ATOM 803 C C . ALA A 1 102 ? -37.593 -17.332 29.149 1.00 37.62 102 ALA A C 1
ATOM 805 O O . ALA A 1 102 ? -38.301 -18.302 29.390 1.00 37.62 102 ALA A O 1
ATOM 806 N N . VAL A 1 103 ? -37.038 -16.518 30.085 1.00 38.44 103 VAL A N 1
ATOM 807 C CA . VAL A 1 103 ? -37.345 -16.265 31.540 1.00 38.44 103 VAL A CA 1
ATOM 808 C C . VAL A 1 103 ? -36.039 -15.770 32.242 1.00 38.44 103 VAL A C 1
ATOM 810 O O . VAL A 1 103 ? -35.022 -16.438 32.112 1.00 38.44 103 VAL A O 1
ATOM 813 N N . LEU A 1 104 ? -35.898 -14.491 32.668 1.00 34.38 104 LEU A N 1
ATOM 814 C CA . LEU A 1 104 ? -36.101 -13.883 34.028 1.00 34.38 104 LEU A CA 1
ATOM 815 C C . LEU A 1 104 ? -35.235 -14.519 35.162 1.00 34.38 104 LEU A C 1
ATOM 817 O O . LEU A 1 104 ? -35.048 -15.724 35.134 1.00 34.38 104 LEU A O 1
ATOM 821 N N . CYS A 1 105 ? -34.732 -13.871 36.235 1.00 28.00 105 CYS A N 1
ATOM 822 C CA . CYS A 1 105 ? -34.538 -12.468 36.680 1.00 28.00 105 CYS A CA 1
ATOM 823 C C . CYS A 1 105 ? -33.617 -12.442 37.951 1.00 28.00 105 CYS A C 1
ATOM 825 O O . CYS A 1 105 ? -33.669 -13.410 38.692 1.00 28.00 105 CYS A O 1
ATOM 827 N N . LEU A 1 106 ? -32.846 -11.350 38.180 1.00 36.25 106 LEU A N 1
ATOM 828 C CA . LEU A 1 106 ? -32.479 -10.594 39.437 1.00 36.25 106 LEU A CA 1
ATOM 829 C C . LEU A 1 106 ? -32.527 -11.236 40.874 1.00 36.25 106 LEU A C 1
ATOM 831 O O . LEU A 1 106 ? -33.261 -12.198 41.055 1.00 36.25 106 LEU A O 1
ATOM 835 N N . PRO A 1 107 ? -31.933 -10.648 41.966 1.00 44.75 107 PRO A N 1
ATOM 836 C CA . PRO A 1 107 ? -31.001 -9.500 42.116 1.00 44.75 107 PRO A CA 1
ATOM 837 C C . PRO A 1 107 ? -29.821 -9.653 43.148 1.00 44.75 107 PRO A C 1
ATOM 839 O O . PRO A 1 107 ? -29.695 -10.632 43.873 1.00 44.75 107 PRO A O 1
ATOM 842 N N . SER A 1 108 ? -29.001 -8.591 43.205 1.00 39.06 108 SER A N 1
ATOM 843 C CA . SER A 1 108 ? -28.132 -7.990 44.255 1.00 39.06 108 SER A CA 1
ATOM 844 C C . SER A 1 108 ? -27.965 -8.549 45.690 1.00 39.06 108 SER A C 1
ATOM 846 O O . SER A 1 108 ? -28.944 -8.812 46.380 1.00 39.06 108 SER A O 1
ATOM 848 N N . VAL A 1 109 ? -26.728 -8.413 46.215 1.00 44.50 109 VAL A N 1
ATOM 849 C CA . VAL A 1 109 ? -26.388 -8.022 47.614 1.00 44.50 109 VAL A CA 1
ATOM 850 C C . VAL A 1 109 ? -25.194 -7.037 47.587 1.00 44.50 109 VAL A C 1
ATOM 852 O O . VAL A 1 109 ? -24.386 -7.094 46.660 1.00 44.50 109 VAL A O 1
ATOM 855 N N . THR A 1 110 ? -25.093 -6.129 48.568 1.00 35.97 110 THR A N 1
ATOM 856 C CA . THR A 1 110 ? -24.200 -4.946 48.579 1.00 35.97 110 THR A CA 1
ATOM 857 C C . THR A 1 110 ? -23.295 -4.885 49.827 1.00 35.97 110 THR A C 1
ATOM 859 O O . THR A 1 110 ? -23.746 -5.276 50.899 1.00 35.97 110 THR A O 1
ATOM 862 N N . ASP A 1 111 ? -22.112 -4.256 49.684 1.00 37.00 111 ASP A N 1
ATOM 863 C CA . ASP A 1 111 ? -21.325 -3.524 50.719 1.00 37.00 111 ASP A CA 1
ATOM 864 C C . ASP A 1 111 ? -20.674 -4.290 51.908 1.00 37.00 111 ASP A C 1
ATOM 866 O O . ASP A 1 111 ? -21.029 -5.438 52.173 1.00 37.00 111 ASP A O 1
ATOM 870 N N . PRO A 1 112 ? -19.768 -3.662 52.710 1.00 46.84 112 PRO A N 1
ATOM 871 C CA . PRO A 1 112 ? -18.871 -2.517 52.427 1.00 46.84 112 PRO A CA 1
ATOM 872 C C . PRO A 1 112 ? -17.401 -2.675 52.925 1.00 46.84 112 PRO A C 1
ATOM 874 O O . PRO A 1 112 ? -17.121 -3.407 53.868 1.00 46.84 112 PRO A O 1
ATOM 877 N N . GLY A 1 113 ? -16.502 -1.817 52.412 1.00 29.70 113 GLY A N 1
ATOM 878 C CA . GLY A 1 113 ? -15.453 -1.126 53.204 1.00 29.70 113 GLY A CA 1
ATOM 879 C C . GLY A 1 113 ? -14.125 -1.836 53.558 1.00 29.70 113 GLY A C 1
ATOM 880 O O . GLY A 1 113 ? -14.107 -2.969 54.024 1.00 29.70 113 GLY A O 1
ATOM 881 N N . GLY A 1 114 ? -12.992 -1.114 53.443 1.00 33.44 114 GLY A N 1
ATOM 882 C CA . GLY A 1 114 ? -11.708 -1.567 54.019 1.00 33.44 114 GLY A CA 1
ATOM 883 C C . GLY A 1 114 ? -10.400 -1.003 53.433 1.00 33.44 114 GLY A C 1
ATOM 884 O O . GLY A 1 114 ? -9.553 -1.782 53.013 1.00 33.44 114 GLY A O 1
ATOM 885 N N . THR A 1 115 ? -10.185 0.318 53.447 1.00 40.78 115 THR A N 1
ATOM 886 C CA . THR A 1 115 ? -8.858 0.941 53.193 1.00 40.78 115 THR A CA 1
ATOM 887 C C . THR A 1 115 ? -8.255 1.363 54.538 1.00 40.78 115 THR A C 1
ATOM 889 O O . THR A 1 115 ? -8.964 2.041 55.287 1.00 40.78 115 THR A O 1
ATOM 892 N N . PRO A 1 116 ? -7.000 0.993 54.885 1.00 45.41 116 PRO A N 1
ATOM 893 C CA . PRO A 1 116 ? -5.939 2.018 54.854 1.00 45.41 116 PRO A CA 1
ATOM 894 C C . PRO A 1 116 ? -4.475 1.558 54.611 1.00 45.41 116 PRO A C 1
ATOM 896 O O . PRO A 1 116 ? -4.048 0.494 55.038 1.00 45.41 116 PRO A O 1
ATOM 899 N N . ALA A 1 117 ? -3.703 2.502 54.052 1.00 32.25 117 ALA A N 1
ATOM 900 C CA . ALA A 1 117 ? -2.309 2.866 54.380 1.00 32.25 117 ALA A CA 1
ATOM 901 C C . ALA A 1 117 ? -1.102 1.914 54.124 1.00 32.25 117 ALA A C 1
ATOM 903 O O . ALA A 1 117 ? -0.931 0.871 54.745 1.00 32.25 117 ALA A O 1
ATOM 904 N N . ALA A 1 118 ? -0.162 2.424 53.310 1.00 37.38 118 ALA A N 1
ATOM 905 C CA . ALA A 1 118 ? 1.298 2.193 53.387 1.00 37.38 118 ALA A CA 1
ATOM 906 C C . ALA A 1 118 ? 1.896 2.947 54.620 1.00 37.38 118 ALA A C 1
ATOM 908 O O . ALA A 1 118 ? 1.120 3.698 55.221 1.00 37.38 118 ALA A O 1
ATOM 909 N N . PRO A 1 119 ? 3.197 2.863 55.033 1.00 49.56 119 PRO A N 1
ATOM 910 C CA . PRO A 1 119 ? 4.464 2.810 54.250 1.00 49.56 119 PRO A CA 1
ATOM 911 C C . PRO A 1 119 ? 5.493 1.809 54.899 1.00 49.56 119 PRO A C 1
ATOM 913 O O . PRO A 1 119 ? 5.001 0.890 55.554 1.00 49.56 119 PRO A O 1
ATOM 916 N N . PRO A 1 120 ? 6.857 1.896 54.820 1.00 47.56 120 PRO A N 1
ATOM 917 C CA . PRO A 1 120 ? 7.778 2.820 54.129 1.00 47.56 120 PRO A CA 1
ATOM 918 C C . PRO A 1 120 ? 8.924 2.151 53.318 1.00 47.56 120 PRO A C 1
ATOM 920 O O . PRO A 1 120 ? 8.858 0.977 52.969 1.00 47.56 120 PRO A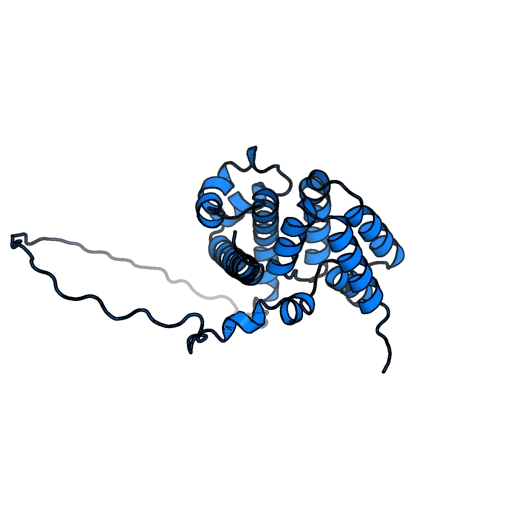 O 1
ATOM 923 N N . ALA A 1 121 ? 9.944 2.945 52.962 1.00 39.25 121 ALA A N 1
ATOM 924 C CA . ALA A 1 121 ? 10.977 2.657 51.961 1.00 39.25 121 ALA A CA 1
ATOM 925 C C . ALA A 1 121 ? 12.348 2.198 52.512 1.00 39.25 121 ALA A C 1
ATOM 927 O O . ALA A 1 121 ? 12.775 2.647 53.573 1.00 39.25 121 ALA A O 1
ATOM 928 N N . ALA A 1 122 ? 13.033 1.381 51.703 1.00 40.28 122 ALA A N 1
ATOM 929 C CA . ALA A 1 122 ? 14.472 1.067 51.604 1.00 40.28 122 ALA A CA 1
ATOM 930 C C . ALA A 1 122 ? 14.602 0.110 50.385 1.00 40.28 122 ALA A C 1
ATOM 932 O O . ALA A 1 122 ? 13.665 -0.650 50.148 1.00 40.28 122 ALA A O 1
ATOM 933 N N . GLU A 1 123 ? 15.625 0.070 49.528 1.00 40.94 123 GLU A N 1
ATOM 934 C CA . GLU A 1 123 ? 16.947 0.717 49.436 1.00 40.94 123 GLU A CA 1
ATOM 935 C C . GLU A 1 123 ? 17.367 0.779 47.942 1.00 40.94 123 GLU A C 1
ATOM 937 O O . GLU A 1 123 ? 16.780 0.085 47.109 1.00 40.94 123 GLU A O 1
ATOM 942 N N . ASP A 1 124 ? 18.379 1.584 47.592 1.00 44.50 124 ASP A N 1
ATOM 943 C CA . ASP A 1 124 ? 18.921 1.678 46.221 1.00 44.50 124 ASP A CA 1
ATOM 944 C C . ASP A 1 124 ? 19.680 0.395 45.801 1.00 44.50 124 ASP A C 1
ATOM 946 O O . ASP A 1 124 ? 20.653 0.021 46.466 1.00 44.50 124 ASP A O 1
ATOM 950 N N . PRO A 1 125 ? 19.336 -0.263 44.676 1.00 54.06 125 PRO A N 1
ATOM 951 C CA . PRO A 1 125 ? 20.207 -1.258 44.058 1.00 54.06 125 PRO A CA 1
ATOM 952 C C . PRO A 1 125 ? 21.349 -0.575 43.273 1.00 54.06 125 PRO A C 1
ATOM 954 O O . PRO A 1 125 ? 21.141 0.474 42.659 1.00 54.06 125 PRO A O 1
ATOM 957 N N . PRO A 1 126 ? 22.562 -1.159 43.232 1.00 55.09 126 PRO A N 1
ATOM 958 C CA . PRO A 1 126 ? 23.712 -0.550 42.562 1.00 55.09 126 PRO A CA 1
ATOM 959 C C . PRO A 1 126 ? 23.512 -0.419 41.037 1.00 55.09 126 PRO A C 1
ATOM 961 O O . PRO A 1 126 ? 22.786 -1.216 40.433 1.00 55.09 126 PRO A O 1
ATOM 964 N N . PRO A 1 127 ? 24.184 0.550 40.382 1.00 50.66 127 PRO A N 1
ATOM 965 C CA . PRO A 1 127 ? 24.015 0.807 38.956 1.00 50.66 127 PRO A CA 1
ATOM 966 C C . PRO A 1 127 ? 24.419 -0.411 38.119 1.00 50.66 127 PRO A C 1
ATOM 968 O O . PRO A 1 127 ? 25.572 -0.845 38.127 1.00 50.66 127 PRO A O 1
ATOM 971 N N . SER A 1 128 ? 23.459 -0.946 37.365 1.00 54.50 128 SER A N 1
ATOM 972 C CA . SER A 1 128 ? 23.718 -2.006 36.389 1.00 54.50 128 SER A CA 1
ATOM 973 C C . SER A 1 128 ? 24.542 -1.461 35.211 1.00 54.50 128 SER A C 1
ATOM 975 O O . SER A 1 128 ? 24.276 -0.344 34.759 1.00 54.50 128 SER A O 1
ATOM 977 N N . PRO A 1 129 ? 25.529 -2.215 34.691 1.00 56.16 129 PRO A N 1
ATOM 978 C CA . PRO A 1 129 ? 26.305 -1.797 33.527 1.00 56.16 129 PRO A CA 1
ATOM 979 C C . PRO A 1 129 ? 25.430 -1.744 32.258 1.00 56.16 129 PRO A C 1
ATOM 981 O O . PRO A 1 129 ? 24.447 -2.484 32.164 1.00 56.16 129 PRO A O 1
ATOM 984 N N . PRO A 1 130 ? 25.774 -0.896 31.272 1.00 60.53 130 PRO A N 1
ATOM 985 C CA . PRO A 1 130 ? 24.976 -0.738 30.061 1.00 60.53 130 PRO A CA 1
ATOM 986 C C . PRO A 1 130 ? 25.033 -1.970 29.143 1.00 60.53 130 PRO A C 1
ATOM 988 O O . PRO A 1 130 ? 26.092 -2.556 28.927 1.00 60.53 130 PRO A O 1
ATOM 991 N N . ASP A 1 131 ? 23.875 -2.294 28.564 1.00 59.88 131 ASP A N 1
ATOM 992 C CA . ASP A 1 131 ? 23.672 -3.134 27.376 1.00 59.88 131 ASP A CA 1
ATOM 993 C C . ASP A 1 131 ? 24.263 -4.557 27.376 1.00 59.88 131 ASP A C 1
ATOM 995 O O . ASP A 1 131 ? 24.981 -4.970 26.463 1.00 59.88 131 ASP A O 1
ATOM 999 N N . ALA A 1 132 ? 23.808 -5.384 28.321 1.00 47.72 132 ALA A N 1
ATOM 1000 C CA . ALA A 1 132 ? 23.614 -6.805 28.031 1.00 47.72 132 ALA A CA 1
ATOM 1001 C C . ALA A 1 132 ? 22.245 -6.995 27.333 1.00 47.72 132 ALA A C 1
ATOM 1003 O O . ALA A 1 132 ? 21.219 -6.670 27.939 1.00 47.72 132 ALA A O 1
ATOM 1004 N N . PRO A 1 133 ? 22.169 -7.515 26.090 1.00 48.94 133 PRO A N 1
ATOM 1005 C CA . PRO A 1 133 ? 20.889 -7.754 25.429 1.00 48.94 133 PRO A CA 1
ATOM 1006 C C . PRO A 1 133 ? 20.100 -8.831 26.185 1.00 48.94 133 PRO A C 1
ATOM 1008 O O . PRO A 1 133 ? 20.532 -9.981 26.286 1.00 48.94 133 PRO A O 1
ATOM 1011 N N . GLY A 1 134 ? 18.940 -8.449 26.725 1.00 44.69 134 GLY A N 1
ATOM 1012 C CA . GLY A 1 134 ? 18.110 -9.333 27.541 1.00 44.69 134 GLY A CA 1
ATOM 1013 C C . GLY A 1 134 ? 17.653 -10.594 26.785 1.00 44.69 134 GLY A C 1
ATOM 1014 O O . GLY A 1 134 ? 17.346 -10.519 25.589 1.00 44.69 134 GLY A O 1
ATOM 1015 N N . PRO A 1 135 ? 17.565 -11.759 27.454 1.00 51.03 135 PRO A N 1
ATOM 1016 C CA . PRO A 1 135 ? 17.177 -13.015 26.818 1.00 51.03 135 PRO A CA 1
ATOM 1017 C C . PRO A 1 135 ? 15.664 -13.039 26.541 1.00 51.03 135 PRO A C 1
ATOM 1019 O O . PRO A 1 135 ? 14.894 -13.582 27.329 1.00 51.03 135 PRO A O 1
ATOM 1022 N N . GLY A 1 136 ? 15.213 -12.431 25.435 1.00 49.41 136 GLY A N 1
ATOM 1023 C CA . GLY A 1 136 ? 13.768 -12.342 25.193 1.00 49.41 136 GLY A CA 1
ATOM 1024 C C . GLY A 1 136 ? 13.246 -11.621 23.949 1.00 49.41 136 GLY A C 1
ATOM 1025 O O . GLY A 1 136 ? 12.108 -11.164 24.000 1.00 49.41 136 GLY A O 1
ATOM 1026 N N . GLN A 1 137 ? 13.988 -11.498 22.836 1.00 52.88 137 GLN A N 1
ATOM 1027 C CA . GLN A 1 137 ? 13.406 -10.873 21.628 1.00 52.88 137 GLN A CA 1
ATOM 1028 C C . GLN A 1 137 ? 13.724 -11.555 20.281 1.00 52.88 137 GLN A C 1
ATOM 1030 O O . GLN A 1 137 ? 14.300 -10.927 19.388 1.00 52.88 137 GLN A O 1
ATOM 1035 N N . PRO A 1 138 ? 13.291 -12.822 20.088 1.00 52.19 138 PRO A N 1
ATOM 1036 C CA . PRO A 1 138 ? 13.432 -13.537 18.813 1.00 52.19 138 PRO A CA 1
ATOM 1037 C C . PRO A 1 138 ? 12.775 -12.801 17.629 1.00 52.19 138 PRO A C 1
ATOM 1039 O O . PRO A 1 138 ? 13.333 -12.784 16.533 1.00 52.19 138 PRO A O 1
ATOM 1042 N N . ASP A 1 139 ? 11.652 -12.109 17.852 1.00 62.09 139 ASP A N 1
ATOM 1043 C CA . ASP A 1 139 ? 10.922 -11.399 16.790 1.00 62.09 139 ASP A CA 1
ATOM 1044 C C . ASP A 1 139 ? 11.682 -10.197 16.209 1.00 62.09 139 ASP A C 1
ATOM 1046 O O . ASP A 1 139 ? 11.419 -9.786 15.079 1.00 62.09 139 ASP A O 1
ATOM 1050 N N . SER A 1 140 ? 12.659 -9.635 16.936 1.00 70.38 140 SER A N 1
ATOM 1051 C CA . SER A 1 140 ? 13.435 -8.474 16.465 1.00 70.38 140 SER A CA 1
ATOM 1052 C C . SER A 1 140 ? 14.193 -8.776 15.162 1.00 70.38 140 SER A C 1
ATOM 1054 O O . SER A 1 140 ? 14.316 -7.916 14.285 1.00 70.38 140 SER A O 1
ATOM 1056 N N . ALA A 1 141 ? 14.613 -10.034 14.974 1.00 81.25 141 ALA A N 1
ATOM 1057 C CA . ALA A 1 141 ? 15.295 -10.497 13.766 1.00 81.25 141 ALA A CA 1
ATOM 1058 C C . ALA A 1 141 ? 14.463 -10.281 12.483 1.00 81.25 141 ALA A C 1
ATOM 1060 O O . ALA A 1 141 ? 15.025 -9.945 11.436 1.00 81.25 141 ALA A O 1
ATOM 1061 N N . LEU A 1 142 ? 13.131 -10.399 12.566 1.00 83.06 142 LEU A N 1
ATOM 1062 C CA . LEU A 1 142 ? 12.209 -10.228 11.433 1.00 83.06 142 LEU A CA 1
ATOM 1063 C C . LEU A 1 142 ? 12.118 -8.769 10.951 1.00 83.06 142 LEU A C 1
ATOM 1065 O O . LEU A 1 142 ? 11.853 -8.518 9.775 1.00 83.06 142 LEU A O 1
ATOM 1069 N N . TYR A 1 143 ? 12.382 -7.810 11.842 1.00 89.19 143 TYR A N 1
ATOM 1070 C CA . TYR A 1 143 ? 12.310 -6.370 11.565 1.00 89.19 143 TYR A CA 1
ATOM 1071 C C . TYR A 1 143 ? 13.671 -5.754 11.188 1.00 89.19 143 TYR A C 1
ATOM 1073 O O . TYR A 1 143 ? 13.757 -4.562 10.854 1.00 89.19 143 TYR A O 1
ATOM 1081 N N . THR A 1 144 ? 14.737 -6.566 11.172 1.00 90.69 144 THR A N 1
ATOM 1082 C CA . THR A 1 144 ? 16.053 -6.179 10.640 1.00 90.69 144 THR A CA 1
ATOM 1083 C C . THR A 1 144 ? 15.944 -5.729 9.182 1.00 90.69 144 THR A C 1
ATOM 1085 O O . THR A 1 144 ? 15.119 -6.221 8.412 1.00 90.69 144 THR A O 1
ATOM 1088 N N . THR A 1 145 ? 16.802 -4.797 8.757 1.00 87.62 145 THR A N 1
ATOM 1089 C CA . THR A 1 145 ? 16.761 -4.284 7.374 1.00 87.62 145 THR A CA 1
ATOM 1090 C C . THR A 1 145 ? 17.014 -5.380 6.338 1.00 87.62 145 THR A C 1
ATOM 1092 O O . THR A 1 145 ? 16.363 -5.372 5.297 1.00 87.62 145 THR A O 1
ATOM 1095 N N . ALA A 1 146 ? 17.879 -6.355 6.633 1.00 90.12 146 ALA A N 1
ATOM 1096 C CA . ALA A 1 146 ? 18.141 -7.483 5.742 1.00 90.12 146 ALA A CA 1
ATOM 1097 C C . ALA A 1 146 ? 16.934 -8.429 5.597 1.00 90.12 146 ALA A C 1
ATOM 1099 O O . ALA A 1 146 ? 16.634 -8.847 4.481 1.00 90.12 146 ALA A O 1
ATOM 1100 N N . ALA A 1 147 ? 16.219 -8.749 6.685 1.00 91.56 147 ALA A N 1
ATOM 1101 C CA . ALA A 1 147 ? 15.002 -9.560 6.609 1.00 91.56 147 ALA A CA 1
ATOM 1102 C C . ALA A 1 147 ? 13.867 -8.799 5.904 1.00 91.56 147 ALA A C 1
ATOM 1104 O O . ALA A 1 147 ? 13.250 -9.318 4.975 1.00 91.56 147 ALA A O 1
ATOM 1105 N N . TRP A 1 148 ? 13.649 -7.537 6.279 1.00 92.94 148 TRP A N 1
ATOM 1106 C CA . TRP A 1 148 ? 12.579 -6.710 5.723 1.00 92.94 148 TRP A CA 1
ATOM 1107 C C . TRP A 1 148 ? 12.745 -6.451 4.219 1.00 92.94 148 TRP A C 1
ATOM 1109 O O . TRP A 1 148 ? 11.779 -6.549 3.469 1.00 92.94 148 TRP A O 1
ATOM 1119 N N . ARG A 1 149 ? 13.975 -6.203 3.742 1.00 90.75 149 ARG A N 1
ATOM 1120 C CA . ARG A 1 149 ? 14.271 -5.993 2.308 1.00 90.75 149 ARG A CA 1
ATOM 1121 C C . ARG A 1 149 ? 14.048 -7.242 1.437 1.00 90.75 149 ARG A C 1
ATOM 1123 O O . ARG A 1 149 ? 13.962 -7.085 0.226 1.00 90.75 149 ARG A O 1
ATOM 1130 N N . LYS A 1 150 ? 13.928 -8.448 2.015 1.00 92.38 150 LYS A N 1
ATOM 1131 C CA . LYS A 1 150 ? 13.569 -9.684 1.282 1.00 92.38 150 LYS A CA 1
ATOM 1132 C C . LYS A 1 150 ? 12.060 -9.836 1.043 1.00 92.38 150 LYS A C 1
ATOM 1134 O O . LYS A 1 150 ? 11.656 -10.689 0.253 1.00 92.38 150 LYS A O 1
ATOM 1139 N N . ARG A 1 151 ? 11.220 -9.050 1.726 1.00 94.62 151 ARG A N 1
ATOM 1140 C CA . ARG A 1 151 ? 9.760 -9.076 1.557 1.00 94.62 151 ARG A CA 1
ATOM 1141 C C . ARG A 1 151 ? 9.354 -8.429 0.220 1.00 94.62 151 ARG A C 1
ATOM 1143 O O . ARG A 1 151 ? 10.036 -7.513 -0.243 1.00 94.62 151 ARG A O 1
ATOM 1150 N N . PRO A 1 152 ? 8.268 -8.882 -0.433 1.00 95.69 152 PRO A N 1
ATOM 1151 C CA . PRO A 1 152 ? 7.872 -8.364 -1.739 1.00 95.69 152 PRO A CA 1
ATOM 1152 C C . PRO A 1 152 ? 7.320 -6.935 -1.635 1.00 95.69 152 PRO A C 1
ATOM 1154 O O . PRO A 1 152 ? 6.290 -6.702 -1.012 1.00 95.69 152 PRO A O 1
ATOM 1157 N N . ASN A 1 153 ? 7.987 -5.985 -2.290 1.00 96.62 153 ASN A N 1
ATOM 1158 C CA . ASN A 1 153 ? 7.526 -4.600 -2.415 1.00 96.62 153 ASN A CA 1
ATOM 1159 C C . ASN A 1 153 ? 6.622 -4.400 -3.655 1.00 96.62 153 ASN A C 1
ATOM 1161 O O . ASN A 1 153 ? 6.242 -5.364 -4.332 1.00 96.62 153 ASN A O 1
ATOM 1165 N N . LEU A 1 154 ? 6.294 -3.141 -3.978 1.00 96.00 154 LEU A N 1
ATOM 1166 C CA . LEU A 1 154 ? 5.538 -2.775 -5.185 1.00 96.00 154 LEU A CA 1
ATOM 1167 C C . LEU A 1 154 ? 6.142 -3.383 -6.465 1.00 96.00 154 LEU A C 1
ATOM 1169 O O . LEU A 1 154 ? 5.422 -4.020 -7.232 1.00 96.00 154 LEU A O 1
ATOM 1173 N N . GLY A 1 155 ? 7.450 -3.214 -6.680 1.00 96.75 155 GLY A N 1
ATOM 1174 C CA . GLY A 1 155 ? 8.155 -3.695 -7.870 1.00 96.75 155 GLY A CA 1
ATOM 1175 C C . GLY A 1 155 ? 8.063 -5.210 -8.042 1.00 96.75 155 GLY A C 1
ATOM 1176 O O . GLY A 1 155 ? 7.649 -5.690 -9.098 1.00 96.75 155 GLY A O 1
ATOM 1177 N N . VAL A 1 156 ? 8.328 -5.972 -6.973 1.00 96.75 156 VAL A N 1
ATOM 1178 C CA . VAL A 1 156 ? 8.160 -7.439 -6.976 1.00 96.75 156 VAL A CA 1
ATOM 1179 C C . VAL A 1 156 ? 6.713 -7.829 -7.303 1.00 96.75 156 VAL A C 1
ATOM 1181 O O . VAL A 1 156 ? 6.473 -8.796 -8.028 1.00 96.75 156 VAL A O 1
ATOM 1184 N N . THR A 1 157 ? 5.735 -7.086 -6.781 1.00 96.12 157 THR A N 1
ATOM 1185 C CA . THR A 1 157 ? 4.303 -7.359 -6.984 1.00 96.12 157 THR A CA 1
ATOM 1186 C C . THR A 1 157 ? 3.882 -7.110 -8.437 1.00 96.12 157 THR A C 1
ATOM 1188 O O . THR A 1 157 ? 3.201 -7.949 -9.027 1.00 96.12 157 THR A O 1
ATOM 1191 N N . LEU A 1 158 ? 4.353 -6.021 -9.051 1.00 96.50 158 LEU A N 1
ATOM 1192 C CA . LEU A 1 158 ? 4.126 -5.712 -10.467 1.00 96.50 158 LEU A CA 1
ATOM 1193 C C . LEU A 1 158 ? 4.816 -6.715 -11.404 1.00 96.50 158 LEU A C 1
ATOM 1195 O O . LEU A 1 158 ? 4.188 -7.206 -12.340 1.00 96.50 158 LEU A O 1
ATOM 1199 N N . ALA A 1 159 ? 6.063 -7.098 -11.125 1.00 96.25 159 ALA A N 1
ATOM 1200 C CA . ALA A 1 159 ? 6.776 -8.102 -11.916 1.00 96.25 159 ALA A CA 1
ATOM 1201 C C . ALA A 1 159 ? 6.109 -9.490 -11.826 1.00 96.25 159 ALA A C 1
ATOM 1203 O O . ALA A 1 159 ? 6.017 -10.218 -12.817 1.00 96.25 159 ALA A O 1
ATOM 1204 N N . ARG A 1 160 ? 5.561 -9.850 -10.655 1.00 94.94 160 ARG A N 1
ATOM 1205 C CA . ARG A 1 160 ? 4.704 -11.040 -10.505 1.00 94.94 160 ARG A CA 1
ATOM 1206 C C . ARG A 1 160 ? 3.415 -10.928 -11.324 1.00 94.94 160 ARG A C 1
ATOM 1208 O O . ARG A 1 160 ? 2.986 -11.946 -11.860 1.00 94.94 160 ARG A O 1
ATOM 1215 N N . ALA A 1 161 ? 2.830 -9.736 -11.462 1.00 94.56 161 ALA A N 1
ATOM 1216 C CA . ALA A 1 161 ? 1.643 -9.515 -12.291 1.00 94.56 161 ALA A CA 1
ATOM 1217 C C . ALA A 1 161 ? 1.911 -9.747 -13.782 1.00 94.56 161 ALA A C 1
ATOM 1219 O O . ALA A 1 161 ? 1.138 -10.450 -14.435 1.00 94.56 161 ALA A O 1
ATOM 1220 N N . VAL A 1 162 ? 3.040 -9.248 -14.295 1.00 96.38 162 VAL A N 1
ATOM 1221 C CA . VAL A 1 162 ? 3.498 -9.525 -15.668 1.00 96.38 162 VAL A CA 1
ATOM 1222 C C . VAL A 1 162 ? 3.685 -11.031 -15.866 1.00 96.38 162 VAL A C 1
ATOM 1224 O O . VAL A 1 162 ? 3.072 -11.630 -16.746 1.00 96.38 162 VAL A O 1
ATOM 1227 N N . ARG A 1 163 ? 4.444 -11.682 -14.974 1.00 93.56 163 ARG A N 1
ATOM 1228 C CA . ARG A 1 163 ? 4.807 -13.103 -15.112 1.00 93.56 163 ARG A CA 1
ATOM 1229 C C . ARG A 1 163 ? 3.680 -14.111 -14.861 1.00 93.56 163 ARG A C 1
ATOM 1231 O O . ARG A 1 163 ? 3.832 -15.259 -15.269 1.00 93.56 163 ARG A O 1
ATOM 1238 N N . ARG A 1 164 ? 2.618 -13.754 -14.127 1.00 90.69 164 ARG A N 1
ATOM 1239 C CA . ARG A 1 164 ? 1.592 -14.717 -13.657 1.00 90.69 164 ARG A CA 1
ATOM 1240 C C . ARG A 1 164 ? 0.150 -14.348 -13.989 1.00 90.69 164 ARG A C 1
ATOM 1242 O O . ARG A 1 164 ? -0.689 -15.239 -13.985 1.00 90.69 164 ARG A O 1
ATOM 1249 N N . ALA A 1 165 ? -0.142 -13.077 -14.255 1.00 86.81 165 ALA A N 1
ATOM 1250 C CA . ALA A 1 165 ? -1.507 -12.578 -14.432 1.00 86.81 165 ALA A CA 1
ATOM 1251 C C . ALA A 1 165 ? -1.723 -11.849 -15.772 1.00 86.81 165 ALA A C 1
ATOM 1253 O O . ALA A 1 165 ? -2.637 -11.036 -15.896 1.00 86.81 165 ALA A O 1
ATOM 1254 N N . ALA A 1 166 ? -0.876 -12.135 -16.769 1.00 86.69 166 ALA A N 1
ATOM 1255 C CA . ALA A 1 166 ? -0.960 -11.600 -18.131 1.00 86.69 166 ALA A CA 1
ATOM 1256 C C . ALA A 1 166 ? -0.985 -10.057 -18.224 1.00 86.69 166 ALA A C 1
ATOM 1258 O O . ALA A 1 166 ? -1.566 -9.489 -19.151 1.00 86.69 166 ALA A O 1
ATOM 1259 N N . PHE A 1 167 ? -0.339 -9.353 -17.286 1.00 94.12 167 PHE A N 1
ATOM 1260 C CA . PHE A 1 167 ? -0.099 -7.919 -17.458 1.00 94.12 167 PHE A CA 1
ATOM 1261 C C . PHE A 1 167 ? 0.928 -7.731 -18.581 1.00 94.12 167 PHE A C 1
ATOM 1263 O O . PHE A 1 167 ? 1.977 -8.368 -18.571 1.00 94.12 167 PHE A O 1
ATOM 1270 N N . ASN A 1 168 ? 0.652 -6.839 -19.536 1.00 95.94 168 ASN A N 1
ATOM 1271 C CA . ASN A 1 168 ? 1.651 -6.456 -20.535 1.00 95.94 168 ASN A CA 1
ATOM 1272 C C . ASN A 1 168 ? 2.837 -5.756 -19.846 1.00 95.94 168 ASN A C 1
ATOM 1274 O O . ASN A 1 168 ? 2.637 -4.879 -18.998 1.00 95.94 168 ASN A O 1
ATOM 1278 N N . GLU A 1 169 ? 4.050 -6.169 -20.212 1.00 96.19 169 GLU A N 1
ATOM 1279 C CA . GLU A 1 169 ? 5.297 -5.729 -19.587 1.00 96.19 169 GLU A CA 1
ATOM 1280 C C . GLU A 1 169 ? 5.538 -4.235 -19.811 1.00 96.19 169 GLU A C 1
ATOM 1282 O O . GLU A 1 169 ? 5.554 -3.490 -18.834 1.00 96.19 169 GLU A O 1
ATOM 1287 N N . ASP A 1 170 ? 5.566 -3.777 -21.068 1.00 96.62 170 ASP A N 1
ATOM 1288 C CA . ASP A 1 170 ? 5.823 -2.374 -21.445 1.00 96.62 170 ASP A CA 1
ATOM 1289 C C . ASP A 1 170 ? 4.873 -1.393 -20.740 1.00 96.62 170 ASP A C 1
ATOM 1291 O O . ASP A 1 170 ? 5.268 -0.343 -20.233 1.00 96.62 170 ASP A O 1
ATOM 1295 N N . ARG A 1 171 ? 3.585 -1.745 -20.658 1.00 95.81 171 ARG A N 1
ATOM 1296 C CA . ARG A 1 171 ? 2.562 -0.931 -19.991 1.00 95.81 171 ARG A CA 1
ATOM 1297 C C . ARG A 1 171 ? 2.700 -0.943 -18.470 1.00 95.81 171 ARG A C 1
ATOM 1299 O O . ARG A 1 171 ? 2.261 0.007 -17.821 1.00 95.81 171 ARG A O 1
ATOM 1306 N N . THR A 1 172 ? 3.253 -2.008 -17.897 1.00 96.50 172 THR A N 1
ATOM 1307 C CA . THR A 1 172 ? 3.500 -2.116 -16.452 1.00 96.50 172 THR A CA 1
ATOM 1308 C C . THR A 1 172 ? 4.780 -1.384 -16.062 1.00 96.50 172 THR A C 1
ATOM 1310 O O . THR A 1 172 ? 4.779 -0.675 -15.059 1.00 96.50 172 THR A O 1
ATOM 1313 N N . ASP A 1 173 ? 5.815 -1.474 -16.895 1.00 97.00 173 ASP A N 1
ATOM 1314 C CA . ASP A 1 173 ? 7.046 -0.692 -16.816 1.00 97.00 173 ASP A CA 1
ATOM 1315 C C . ASP A 1 173 ? 6.750 0.816 -16.891 1.00 97.00 173 ASP A C 1
ATOM 1317 O O . ASP A 1 173 ? 7.022 1.557 -15.944 1.00 97.00 173 ASP A O 1
ATOM 1321 N N . ALA A 1 174 ? 6.050 1.262 -17.940 1.00 96.56 174 ALA A N 1
ATOM 1322 C CA . ALA A 1 174 ? 5.645 2.659 -18.093 1.00 96.56 174 ALA A CA 1
ATOM 1323 C C . ALA A 1 174 ? 4.774 3.156 -16.921 1.00 96.56 174 ALA A C 1
ATOM 1325 O O . ALA A 1 174 ? 4.917 4.296 -16.475 1.00 96.56 174 ALA A O 1
ATOM 1326 N N . LEU A 1 175 ? 3.891 2.305 -16.380 1.00 95.62 175 LEU A N 1
ATOM 1327 C CA . LEU A 1 175 ? 3.109 2.624 -15.181 1.00 95.62 175 LEU A CA 1
ATOM 1328 C C . LEU A 1 175 ? 3.999 2.773 -13.938 1.00 95.62 175 LEU A C 1
ATOM 1330 O O . LEU A 1 175 ? 3.762 3.681 -13.140 1.00 95.62 175 LEU A O 1
ATOM 1334 N N . LEU A 1 176 ? 5.012 1.922 -13.768 1.00 96.56 176 LEU A N 1
ATOM 1335 C CA . LEU A 1 176 ? 5.963 2.026 -12.664 1.00 96.56 176 LEU A CA 1
ATOM 1336 C C . LEU A 1 176 ? 6.785 3.321 -12.767 1.00 96.56 176 LEU A C 1
ATOM 1338 O O . LEU A 1 176 ? 6.877 4.040 -11.773 1.00 96.56 176 LEU A O 1
ATOM 1342 N N . HIS A 1 177 ? 7.267 3.684 -13.962 1.00 96.06 177 HIS A N 1
ATOM 1343 C CA . HIS A 1 177 ? 7.948 4.965 -14.224 1.00 96.06 177 HIS A CA 1
ATOM 1344 C C . HIS A 1 177 ? 7.083 6.194 -13.909 1.00 96.06 177 HIS A C 1
ATOM 1346 O O . HIS A 1 177 ? 7.596 7.201 -13.417 1.00 96.06 177 HIS A O 1
ATOM 1352 N N . VAL A 1 178 ? 5.767 6.122 -14.138 1.00 96.38 178 VAL A N 1
ATOM 1353 C CA . VAL A 1 178 ? 4.824 7.164 -13.697 1.00 96.38 178 VAL A CA 1
ATOM 1354 C C . VAL A 1 178 ? 4.696 7.176 -12.171 1.00 96.38 178 VAL A C 1
ATOM 1356 O O . VAL A 1 178 ? 4.820 8.237 -11.561 1.00 96.38 178 VAL A O 1
ATOM 1359 N N . ILE A 1 179 ? 4.489 6.015 -11.541 1.00 94.94 179 ILE A N 1
ATOM 1360 C CA . ILE A 1 179 ? 4.314 5.891 -10.084 1.00 94.94 179 ILE A CA 1
ATOM 1361 C C . ILE A 1 179 ? 5.521 6.437 -9.314 1.00 94.94 179 ILE A C 1
ATOM 1363 O O . ILE A 1 179 ? 5.332 7.147 -8.328 1.00 94.94 179 ILE A O 1
ATOM 1367 N N . VAL A 1 180 ? 6.751 6.150 -9.750 1.00 95.50 180 VAL A N 1
ATOM 1368 C CA . VAL A 1 180 ? 7.947 6.617 -9.033 1.00 95.50 180 VAL A CA 1
ATOM 1369 C C . VAL A 1 180 ? 8.138 8.134 -9.104 1.00 95.50 180 VAL A C 1
ATOM 1371 O O . VAL A 1 180 ? 8.638 8.711 -8.142 1.00 95.50 180 VAL A O 1
ATOM 1374 N N . ARG A 1 181 ? 7.687 8.791 -10.183 1.00 93.69 181 ARG A N 1
ATOM 1375 C CA . ARG A 1 181 ? 7.857 10.240 -10.423 1.00 93.69 181 ARG A CA 1
ATOM 1376 C C . ARG A 1 181 ? 6.746 11.125 -9.863 1.00 93.69 181 ARG A C 1
ATOM 1378 O O . ARG A 1 181 ? 6.917 12.336 -9.772 1.00 93.69 181 ARG A O 1
ATOM 1385 N N . VAL A 1 182 ? 5.587 10.558 -9.546 1.00 93.56 182 VAL A N 1
ATOM 1386 C CA . VAL A 1 182 ? 4.390 11.339 -9.204 1.00 93.56 182 VAL A CA 1
ATOM 1387 C C . VAL A 1 182 ? 4.430 11.869 -7.761 1.00 93.56 182 VAL A C 1
ATOM 1389 O O . VAL A 1 182 ? 4.994 11.228 -6.875 1.00 93.56 182 VAL A O 1
ATOM 1392 N N . GLY A 1 183 ? 3.813 13.019 -7.483 1.00 89.00 183 GLY A N 1
ATOM 1393 C CA . GLY A 1 183 ? 3.687 13.526 -6.108 1.00 89.00 183 GLY A CA 1
ATOM 1394 C C . GLY A 1 183 ? 2.884 12.581 -5.201 1.00 89.00 183 GLY A C 1
ATOM 1395 O O . GLY A 1 183 ? 1.954 11.918 -5.670 1.00 89.00 183 GLY A O 1
ATOM 1396 N N . ASP A 1 184 ? 3.223 12.530 -3.907 1.00 88.12 184 ASP A N 1
ATOM 1397 C CA . ASP A 1 184 ? 2.596 11.616 -2.934 1.00 88.12 184 ASP A CA 1
ATOM 1398 C C . ASP A 1 184 ? 1.068 11.737 -2.900 1.00 88.12 184 ASP A C 1
ATOM 1400 O O . ASP A 1 184 ? 0.373 10.723 -2.908 1.00 88.12 184 ASP A O 1
ATOM 1404 N N . ASP A 1 185 ? 0.518 12.954 -2.947 1.00 89.31 185 ASP A N 1
ATOM 1405 C CA . ASP A 1 185 ? -0.936 13.150 -2.955 1.00 89.31 185 ASP A CA 1
ATOM 1406 C C . ASP A 1 185 ? -1.618 12.423 -4.118 1.00 89.31 185 ASP A C 1
ATOM 1408 O O . ASP A 1 185 ? -2.605 11.723 -3.910 1.00 89.31 185 ASP A O 1
ATOM 1412 N N . HIS A 1 186 ? -1.074 12.500 -5.334 1.00 91.06 186 HIS A N 1
ATOM 1413 C CA . HIS A 1 186 ? -1.658 11.819 -6.492 1.00 91.06 186 HIS A CA 1
ATOM 1414 C C . HIS A 1 186 ? -1.443 10.292 -6.435 1.00 91.06 186 HIS A C 1
ATOM 1416 O O . HIS A 1 186 ? -2.303 9.521 -6.881 1.00 91.06 186 HIS A O 1
ATOM 1422 N N . LEU A 1 187 ? -0.330 9.843 -5.839 1.00 92.94 187 LEU A N 1
ATOM 1423 C CA . LEU A 1 187 ? -0.073 8.428 -5.564 1.00 92.94 187 LEU A CA 1
ATOM 1424 C C . LEU A 1 187 ? -1.144 7.847 -4.626 1.00 92.94 187 LEU A C 1
ATOM 1426 O O . LEU A 1 187 ? -1.762 6.831 -4.953 1.00 92.94 187 LEU A O 1
ATOM 1430 N N . HIS A 1 188 ? -1.406 8.526 -3.506 1.00 92.19 188 HIS A N 1
ATOM 1431 C CA . HIS A 1 188 ? -2.417 8.156 -2.513 1.00 92.19 188 HIS A CA 1
ATOM 1432 C C . HIS A 1 188 ? -3.858 8.288 -3.038 1.00 92.19 188 HIS A C 1
ATOM 1434 O O . HIS A 1 188 ? -4.687 7.410 -2.783 1.00 92.19 188 HIS A O 1
ATOM 1440 N N . GLN A 1 189 ? -4.167 9.357 -3.781 1.00 90.62 189 GLN A N 1
ATOM 1441 C CA . GLN A 1 189 ? -5.535 9.684 -4.199 1.00 90.62 189 GLN A CA 1
ATOM 1442 C C . GLN A 1 189 ? -6.026 8.865 -5.400 1.00 90.62 189 GLN A C 1
ATOM 1444 O O . GLN A 1 189 ? -7.186 8.450 -5.423 1.00 90.62 189 GLN A O 1
ATOM 1449 N N . HIS A 1 190 ? -5.164 8.593 -6.388 1.00 88.81 190 HIS A N 1
ATOM 1450 C CA . HIS A 1 190 ? -5.603 8.048 -7.680 1.00 88.81 190 HIS A CA 1
ATOM 1451 C C . HIS A 1 190 ? -4.902 6.750 -8.084 1.00 88.81 190 HIS A C 1
ATOM 1453 O O . HIS A 1 190 ? -5.572 5.784 -8.470 1.00 88.81 190 HIS A O 1
ATOM 1459 N N . LEU A 1 191 ? -3.570 6.700 -7.995 1.00 91.38 191 LEU A N 1
ATOM 1460 C CA . LEU A 1 191 ? -2.802 5.581 -8.549 1.00 91.38 191 LEU A CA 1
ATOM 1461 C C . LEU A 1 191 ? -2.895 4.321 -7.687 1.00 91.38 191 LEU A C 1
ATOM 1463 O O . LEU A 1 191 ? -3.241 3.268 -8.221 1.00 91.38 191 LEU A O 1
ATOM 1467 N N . LEU A 1 192 ? -2.664 4.415 -6.372 1.00 92.50 192 LEU A N 1
ATOM 1468 C CA . LEU A 1 192 ? -2.767 3.256 -5.479 1.00 92.50 192 LEU A CA 1
ATOM 1469 C C . LEU A 1 192 ? -4.182 2.645 -5.468 1.00 92.50 192 LEU A C 1
ATOM 1471 O O . LEU A 1 192 ? -4.277 1.442 -5.701 1.00 92.50 192 LEU A O 1
ATOM 1475 N N . PRO A 1 193 ? -5.290 3.406 -5.319 1.00 91.12 193 PRO A N 1
ATOM 1476 C CA . PRO A 1 193 ? -6.642 2.848 -5.423 1.00 91.12 193 PRO A CA 1
ATOM 1477 C C . PRO A 1 193 ? -6.902 2.076 -6.723 1.00 91.12 193 PRO A C 1
ATOM 1479 O O . PRO A 1 193 ? -7.447 0.970 -6.687 1.00 91.12 193 PRO A O 1
ATOM 1482 N N . SER A 1 194 ? -6.493 2.643 -7.862 1.00 91.69 194 SER A N 1
ATOM 1483 C CA . SER A 1 194 ? -6.727 2.062 -9.191 1.00 91.69 194 SER A CA 1
ATOM 1484 C C . SER A 1 194 ? -5.857 0.830 -9.450 1.00 91.69 194 SER A C 1
ATOM 1486 O O . SER A 1 194 ? -6.310 -0.146 -10.053 1.00 91.69 194 SER A O 1
ATOM 1488 N N . LEU A 1 195 ? -4.604 0.858 -8.987 1.00 93.00 195 LEU A N 1
ATOM 1489 C CA . LEU A 1 195 ? -3.678 -0.263 -9.101 1.00 93.00 195 LEU A CA 1
ATOM 1490 C C . LEU A 1 195 ? -4.076 -1.419 -8.176 1.00 93.00 195 LEU A C 1
ATOM 1492 O O . LEU A 1 195 ? -4.054 -2.571 -8.605 1.00 93.00 195 LEU A O 1
ATOM 1496 N N . THR A 1 196 ? -4.488 -1.125 -6.941 1.00 92.25 196 THR A N 1
ATOM 1497 C CA . THR A 1 196 ? -4.963 -2.139 -5.995 1.00 92.25 196 THR A CA 1
ATOM 1498 C C . THR A 1 196 ? -6.198 -2.863 -6.529 1.00 92.25 196 THR A C 1
ATOM 1500 O O . THR A 1 196 ? -6.206 -4.088 -6.498 1.00 92.25 196 THR A O 1
ATOM 1503 N N . ASP A 1 197 ? -7.190 -2.162 -7.094 1.00 90.19 197 ASP A N 1
ATOM 1504 C CA . ASP A 1 197 ? -8.357 -2.813 -7.722 1.00 90.19 197 ASP A CA 1
ATOM 1505 C C . ASP A 1 197 ? -7.936 -3.769 -8.857 1.00 90.19 197 ASP A C 1
ATOM 1507 O O . ASP A 1 197 ? -8.384 -4.915 -8.912 1.00 90.19 197 ASP A O 1
ATOM 1511 N N . ARG A 1 198 ? -6.994 -3.342 -9.713 1.00 91.50 198 ARG A N 1
ATOM 1512 C CA . ARG A 1 198 ? -6.472 -4.165 -10.816 1.00 91.50 198 ARG A CA 1
ATOM 1513 C C . ARG A 1 198 ? -5.712 -5.403 -10.328 1.00 91.50 198 ARG A C 1
ATOM 1515 O O . ARG A 1 198 ? -5.930 -6.485 -10.865 1.00 91.50 198 ARG A O 1
ATOM 1522 N N . LEU A 1 199 ? -4.842 -5.264 -9.328 1.00 91.12 199 LEU A N 1
ATOM 1523 C CA . LEU A 1 199 ? -4.072 -6.385 -8.772 1.00 91.12 199 LEU A CA 1
ATOM 1524 C C . LEU A 1 199 ? -4.959 -7.369 -7.998 1.00 91.12 199 LEU A C 1
ATOM 1526 O O . LEU A 1 199 ? -4.758 -8.576 -8.098 1.00 91.12 199 LEU A O 1
ATOM 1530 N N . LEU A 1 200 ? -5.997 -6.886 -7.309 1.00 88.81 200 LEU A N 1
ATOM 1531 C CA . LEU A 1 200 ? -6.961 -7.751 -6.627 1.00 88.81 200 LEU A CA 1
ATOM 1532 C C . LEU A 1 200 ? -7.820 -8.561 -7.612 1.00 88.81 200 LEU A C 1
ATOM 1534 O O . LEU A 1 200 ? -8.086 -9.734 -7.345 1.00 88.81 200 LEU A O 1
ATOM 1538 N N . ARG A 1 201 ? -8.211 -7.988 -8.762 1.00 88.12 201 ARG A N 1
ATOM 1539 C CA . ARG A 1 201 ? -8.850 -8.745 -9.864 1.00 88.12 201 ARG A CA 1
ATOM 1540 C C . ARG A 1 201 ? -7.928 -9.801 -10.473 1.00 88.12 201 ARG A C 1
ATOM 1542 O O . ARG A 1 201 ? -8.414 -10.794 -10.993 1.00 88.12 201 ARG A O 1
ATOM 1549 N N . ALA A 1 202 ? -6.621 -9.575 -10.397 1.00 88.25 202 ALA A N 1
ATOM 1550 C CA . ALA A 1 202 ? -5.569 -10.483 -10.838 1.00 88.25 202 ALA A CA 1
ATOM 1551 C C . ALA A 1 202 ? -5.123 -11.486 -9.752 1.00 88.25 202 ALA A C 1
ATOM 1553 O O . ALA A 1 202 ? -4.108 -12.153 -9.919 1.00 88.25 202 ALA A O 1
ATOM 1554 N N . GLU A 1 203 ? -5.853 -11.556 -8.631 1.00 86.69 203 GLU A N 1
ATOM 1555 C CA . GLU A 1 203 ? -5.586 -12.431 -7.477 1.00 86.69 203 GLU A CA 1
ATOM 1556 C C . GLU A 1 203 ? -4.209 -12.247 -6.812 1.00 86.69 203 GLU A C 1
ATOM 1558 O O . GLU A 1 203 ? -3.714 -13.122 -6.102 1.00 86.69 203 GLU A O 1
ATOM 1563 N N . LEU A 1 204 ? -3.603 -11.069 -6.975 1.00 87.94 204 LEU A N 1
ATOM 1564 C CA . LEU A 1 204 ? -2.321 -10.728 -6.367 1.00 87.94 204 LEU A CA 1
ATOM 1565 C C . LEU A 1 204 ? -2.531 -9.972 -5.054 1.00 87.94 204 LEU A C 1
ATOM 1567 O O . LEU A 1 204 ? -3.170 -8.919 -5.009 1.00 87.94 204 LEU A O 1
ATOM 1571 N N . ALA A 1 205 ? -1.967 -10.529 -3.984 1.00 82.44 205 ALA A N 1
ATOM 1572 C CA . ALA A 1 205 ? -1.963 -9.936 -2.654 1.00 82.44 205 ALA A CA 1
ATOM 1573 C C . ALA A 1 205 ? -0.793 -8.957 -2.472 1.00 82.44 205 ALA A C 1
ATOM 1575 O O . ALA A 1 205 ? 0.292 -9.140 -3.032 1.00 82.44 205 ALA A O 1
ATOM 1576 N N . TRP A 1 206 ? -1.013 -7.944 -1.637 1.00 89.19 206 TRP A N 1
ATOM 1577 C CA . TRP A 1 206 ? 0.001 -6.976 -1.223 1.00 89.19 206 TRP A CA 1
ATOM 1578 C C . TRP A 1 206 ? 0.647 -7.381 0.104 1.00 89.19 206 TRP A C 1
ATOM 1580 O O . TRP A 1 206 ? -0.033 -7.851 1.017 1.00 89.19 206 TRP A O 1
ATOM 1590 N N . ASP A 1 207 ? 1.938 -7.090 0.262 1.00 94.44 207 ASP A N 1
ATOM 1591 C CA . ASP A 1 207 ? 2.560 -7.016 1.585 1.00 94.44 207 ASP A CA 1
ATOM 1592 C C . ASP A 1 207 ? 2.282 -5.624 2.184 1.00 94.44 207 ASP A C 1
ATOM 1594 O O . ASP A 1 207 ? 3.044 -4.673 1.997 1.00 94.44 207 ASP A O 1
ATOM 1598 N N . TRP A 1 208 ? 1.121 -5.478 2.834 1.00 96.19 208 TRP A N 1
ATOM 1599 C CA . TRP A 1 208 ? 0.650 -4.191 3.365 1.00 96.19 208 TRP A CA 1
ATOM 1600 C C . TRP A 1 208 ? 1.639 -3.503 4.329 1.00 96.19 208 TRP A C 1
ATOM 1602 O O . TRP A 1 208 ? 1.808 -2.291 4.185 1.00 96.19 208 TRP A O 1
ATOM 1612 N N . PRO A 1 209 ? 2.326 -4.207 5.258 1.00 96.88 209 PRO A N 1
ATOM 1613 C CA . PRO A 1 209 ? 3.385 -3.610 6.077 1.00 96.88 209 PRO A CA 1
ATOM 1614 C C . PRO A 1 209 ? 4.522 -2.992 5.263 1.00 96.88 209 PRO A C 1
ATOM 1616 O O . PRO A 1 209 ? 4.981 -1.900 5.591 1.00 96.88 209 PRO A O 1
ATOM 1619 N N . VAL A 1 210 ? 4.968 -3.663 4.194 1.00 96.94 210 VAL A N 1
ATOM 1620 C CA . VAL A 1 210 ? 6.038 -3.152 3.321 1.00 96.94 210 VAL A CA 1
ATOM 1621 C C . VAL A 1 210 ? 5.541 -1.955 2.519 1.00 96.94 210 VAL A C 1
ATOM 1623 O O . VAL A 1 210 ? 6.227 -0.943 2.465 1.00 96.94 210 VAL A O 1
ATOM 1626 N N . LEU A 1 211 ? 4.324 -2.012 1.968 1.00 96.50 211 LEU A N 1
ATOM 1627 C CA . LEU A 1 211 ? 3.726 -0.857 1.291 1.00 96.50 211 LEU A CA 1
ATOM 1628 C C . LEU A 1 211 ? 3.602 0.354 2.237 1.00 96.50 211 LEU A C 1
ATOM 1630 O O . LEU A 1 211 ? 3.836 1.482 1.812 1.00 96.50 211 LEU A O 1
ATOM 1634 N N . LEU A 1 212 ? 3.273 0.136 3.514 1.00 97.12 212 LEU A N 1
ATOM 1635 C CA . LEU A 1 212 ? 3.194 1.197 4.519 1.00 97.12 212 LEU A CA 1
AT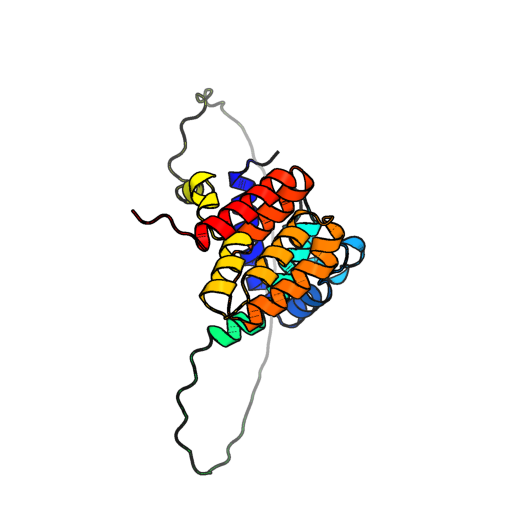OM 1636 C C . LEU A 1 212 ? 4.573 1.784 4.874 1.00 97.12 212 LEU A C 1
ATOM 1638 O O . LEU A 1 212 ? 4.697 3.007 4.910 1.00 97.12 212 LEU A O 1
ATOM 1642 N N . ASP A 1 213 ? 5.599 0.947 5.077 1.00 96.38 213 ASP A N 1
ATOM 1643 C CA . ASP A 1 213 ? 6.997 1.378 5.287 1.00 96.38 213 ASP A CA 1
ATOM 1644 C C . ASP A 1 213 ? 7.505 2.192 4.086 1.00 96.38 213 ASP A C 1
ATOM 1646 O O . ASP A 1 213 ? 8.076 3.269 4.249 1.00 96.38 213 ASP A O 1
ATOM 1650 N N . ASP A 1 214 ? 7.219 1.724 2.870 1.00 95.94 214 ASP A N 1
ATOM 1651 C CA . ASP A 1 214 ? 7.642 2.356 1.623 1.00 95.94 214 ASP A CA 1
ATOM 1652 C C . ASP A 1 214 ? 6.985 3.729 1.425 1.00 95.94 214 ASP A C 1
ATOM 1654 O O . ASP A 1 214 ? 7.680 4.701 1.134 1.00 95.94 214 ASP A O 1
ATOM 1658 N N . LEU A 1 215 ? 5.669 3.838 1.638 1.00 95.69 215 LEU A N 1
ATOM 1659 C CA . LEU A 1 215 ? 4.945 5.112 1.547 1.00 95.69 215 LEU A CA 1
ATOM 1660 C C . LEU A 1 215 ? 5.331 6.081 2.673 1.00 95.69 215 LEU A C 1
ATOM 1662 O O . LEU A 1 215 ? 5.403 7.285 2.444 1.00 95.69 215 LEU A O 1
ATOM 1666 N N . ALA A 1 216 ? 5.613 5.580 3.878 1.00 94.88 216 ALA A N 1
ATOM 1667 C CA . ALA A 1 216 ? 6.081 6.420 4.976 1.00 94.88 216 ALA A CA 1
ATOM 1668 C C . ALA A 1 216 ? 7.517 6.932 4.754 1.00 94.88 216 ALA A C 1
ATOM 1670 O O . ALA A 1 216 ? 7.830 8.059 5.141 1.00 94.88 216 ALA A O 1
ATOM 1671 N N . ALA A 1 217 ? 8.382 6.132 4.122 1.00 93.62 217 ALA A N 1
ATOM 1672 C CA . ALA A 1 217 ? 9.738 6.531 3.751 1.00 93.62 217 ALA A CA 1
ATOM 1673 C C . ALA A 1 217 ? 9.762 7.522 2.574 1.00 93.62 217 ALA A C 1
ATOM 1675 O O . ALA A 1 217 ? 10.577 8.443 2.582 1.00 93.62 217 ALA A O 1
ATOM 1676 N N . ARG A 1 218 ? 8.850 7.374 1.601 1.00 94.12 218 ARG A N 1
ATOM 1677 C CA . ARG A 1 218 ? 8.811 8.172 0.362 1.00 94.12 218 ARG A CA 1
ATOM 1678 C C . ARG A 1 218 ? 8.706 9.681 0.599 1.00 94.12 218 ARG A C 1
ATOM 1680 O O . ARG A 1 218 ? 9.335 10.445 -0.118 1.00 94.12 218 ARG A O 1
ATOM 1687 N N . VAL A 1 219 ? 7.996 10.090 1.651 1.00 91.62 219 VAL A N 1
ATOM 1688 C CA . VAL A 1 219 ? 7.845 11.503 2.054 1.00 91.62 219 VAL A CA 1
ATOM 1689 C C . VAL A 1 219 ? 9.178 12.144 2.486 1.00 91.62 219 VAL A C 1
ATOM 1691 O O . VAL A 1 219 ? 9.299 13.366 2.500 1.00 91.62 219 VAL A O 1
ATOM 1694 N N . PHE A 1 220 ? 10.180 11.338 2.857 1.00 91.69 220 PHE A N 1
ATOM 1695 C CA . PHE A 1 220 ? 11.512 11.806 3.260 1.00 91.69 220 PHE A CA 1
ATOM 1696 C C . PHE A 1 220 ? 12.583 11.563 2.191 1.00 91.69 220 PHE A C 1
ATOM 1698 O O . PHE A 1 220 ? 13.481 12.384 2.037 1.00 91.69 220 PHE A O 1
ATOM 1705 N N . ASP A 1 221 ? 12.504 10.434 1.484 1.00 94.31 221 ASP A N 1
ATOM 1706 C CA . ASP A 1 221 ? 13.468 10.019 0.460 1.00 94.31 221 ASP A CA 1
ATOM 1707 C C . ASP A 1 221 ? 12.725 9.305 -0.690 1.00 94.31 221 ASP A C 1
ATOM 1709 O O . ASP A 1 221 ? 12.619 8.069 -0.713 1.00 94.31 221 ASP A O 1
ATOM 1713 N N . PRO A 1 222 ? 12.125 10.071 -1.623 1.00 94.25 222 PRO A N 1
ATOM 1714 C CA . PRO A 1 222 ? 11.329 9.497 -2.700 1.00 94.25 222 PRO A CA 1
ATOM 1715 C C . PRO A 1 222 ? 12.189 8.747 -3.718 1.00 94.25 222 PRO A C 1
ATOM 1717 O O . PRO A 1 222 ? 11.746 7.721 -4.237 1.00 94.25 222 PRO A O 1
ATOM 1720 N N . ASP A 1 223 ? 13.421 9.203 -3.953 1.00 95.50 223 ASP A N 1
ATOM 1721 C CA . ASP A 1 223 ? 14.335 8.635 -4.945 1.00 95.50 223 ASP A CA 1
ATOM 1722 C C . ASP A 1 223 ? 14.888 7.270 -4.503 1.00 95.50 223 ASP A C 1
ATOM 1724 O O . ASP A 1 223 ? 14.961 6.338 -5.311 1.00 95.50 223 ASP A O 1
ATOM 1728 N N . GLN A 1 224 ? 15.188 7.071 -3.213 1.00 95.50 224 GLN A N 1
ATOM 1729 C CA . GLN A 1 224 ? 15.571 5.751 -2.697 1.00 95.50 224 GLN A CA 1
ATOM 1730 C C . GLN A 1 224 ? 14.412 4.746 -2.767 1.00 95.50 224 GLN A C 1
ATOM 1732 O O . GL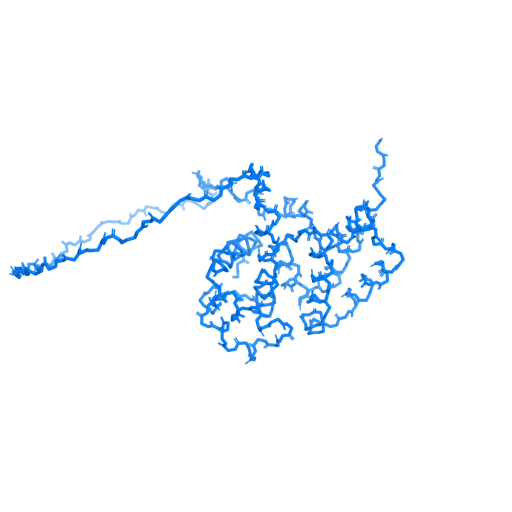N A 1 224 ? 14.627 3.568 -3.074 1.00 95.50 224 GLN A O 1
ATOM 1737 N N . VAL A 1 225 ? 13.175 5.180 -2.488 1.00 96.75 225 VAL A N 1
ATOM 1738 C CA . VAL A 1 225 ? 11.991 4.314 -2.619 1.00 96.75 225 VAL A CA 1
ATOM 1739 C C . VAL A 1 225 ? 11.735 3.975 -4.090 1.00 96.75 225 VAL A C 1
ATOM 1741 O O . VAL A 1 225 ? 11.537 2.802 -4.405 1.00 96.75 225 VAL A O 1
ATOM 1744 N N . ALA A 1 226 ? 11.829 4.964 -4.983 1.00 96.44 226 ALA A N 1
ATOM 1745 C CA . ALA A 1 226 ? 11.728 4.795 -6.430 1.00 96.44 226 ALA A CA 1
ATOM 1746 C C . ALA A 1 226 ? 12.742 3.780 -6.975 1.00 96.44 226 ALA A C 1
ATOM 1748 O O . ALA A 1 226 ? 12.351 2.809 -7.623 1.00 96.44 226 ALA A O 1
ATOM 1749 N N . THR A 1 227 ? 14.023 3.969 -6.650 1.00 97.19 227 THR A N 1
ATOM 1750 C CA . THR A 1 227 ? 15.127 3.086 -7.062 1.00 97.19 227 THR A CA 1
ATOM 1751 C C . THR A 1 227 ? 14.861 1.655 -6.600 1.00 97.19 227 THR A C 1
ATOM 1753 O O . THR A 1 227 ? 14.821 0.735 -7.409 1.00 97.19 227 THR A O 1
ATOM 1756 N N . ARG A 1 228 ? 14.524 1.460 -5.317 1.00 96.69 228 ARG A N 1
ATOM 1757 C CA . ARG A 1 228 ? 14.212 0.133 -4.762 1.00 96.69 228 ARG A CA 1
ATOM 1758 C C . ARG A 1 228 ? 12.983 -0.531 -5.400 1.00 96.69 228 ARG A C 1
ATOM 1760 O O . ARG A 1 228 ? 12.907 -1.762 -5.414 1.00 96.69 228 ARG A O 1
ATOM 1767 N N . TRP A 1 229 ? 11.998 0.233 -5.868 1.00 97.75 229 TRP A N 1
ATOM 1768 C CA . TRP A 1 229 ? 10.855 -0.319 -6.603 1.00 97.75 229 TRP A CA 1
ATOM 1769 C C . TRP A 1 229 ? 11.239 -0.728 -8.031 1.00 97.75 229 TRP A C 1
ATOM 1771 O O . TRP A 1 229 ? 10.833 -1.807 -8.460 1.00 97.75 229 TRP A O 1
ATOM 1781 N N . LEU A 1 230 ? 12.046 0.073 -8.732 1.00 97.75 230 LEU A N 1
ATOM 1782 C CA . LEU A 1 230 ? 12.558 -0.243 -10.072 1.00 97.75 230 LEU A CA 1
ATOM 1783 C C . LEU A 1 230 ? 13.503 -1.455 -10.051 1.00 97.75 230 LEU A C 1
ATOM 1785 O O . LEU A 1 230 ? 13.257 -2.423 -10.768 1.00 97.75 230 LEU A O 1
ATOM 1789 N N . ASP A 1 231 ? 14.506 -1.461 -9.169 1.00 97.00 231 ASP A N 1
ATOM 1790 C CA . ASP A 1 231 ? 15.445 -2.579 -8.997 1.00 97.00 231 ASP A CA 1
ATOM 1791 C C . ASP A 1 231 ? 14.693 -3.891 -8.754 1.00 97.00 231 ASP A C 1
ATOM 1793 O O . ASP A 1 231 ? 14.908 -4.896 -9.429 1.00 97.00 231 ASP A O 1
ATOM 1797 N N . ALA A 1 232 ? 13.752 -3.879 -7.805 1.00 97.06 232 ALA A N 1
ATOM 1798 C CA . ALA A 1 232 ? 12.992 -5.064 -7.438 1.00 97.06 232 ALA A CA 1
ATOM 1799 C C . ALA A 1 232 ? 12.045 -5.545 -8.552 1.00 97.06 232 ALA A C 1
ATOM 1801 O O . ALA A 1 232 ? 11.761 -6.743 -8.626 1.00 97.06 232 ALA A O 1
ATOM 1802 N N . PHE A 1 233 ? 11.567 -4.647 -9.419 1.00 97.31 233 PHE A N 1
ATOM 1803 C CA . PHE A 1 233 ? 10.808 -5.004 -10.618 1.00 97.31 233 PHE A CA 1
ATOM 1804 C C . PHE A 1 233 ? 11.712 -5.711 -11.637 1.00 97.31 233 PHE A C 1
ATOM 1806 O O . PHE A 1 233 ? 11.472 -6.880 -11.956 1.00 97.31 233 PHE A O 1
ATOM 1813 N N . TYR A 1 234 ? 12.800 -5.065 -12.069 1.00 96.75 234 TYR A N 1
ATOM 1814 C CA . TYR A 1 234 ? 13.684 -5.609 -13.104 1.00 96.75 234 TYR A CA 1
ATOM 1815 C C . TYR A 1 234 ? 14.408 -6.888 -12.672 1.00 96.75 234 TYR A C 1
ATOM 1817 O O . TYR A 1 234 ? 14.472 -7.824 -13.466 1.00 96.75 234 TYR A O 1
ATOM 1825 N N . LEU A 1 235 ? 14.867 -6.991 -11.419 1.00 95.38 235 LEU A N 1
ATOM 1826 C CA . LEU A 1 235 ? 15.484 -8.214 -10.877 1.00 95.38 235 LEU A CA 1
ATOM 1827 C C . LEU A 1 235 ? 14.485 -9.383 -10.749 1.00 95.38 235 LEU A C 1
ATOM 1829 O O . LEU A 1 235 ? 14.883 -10.544 -10.796 1.00 95.38 235 LEU A O 1
ATOM 1833 N N . THR A 1 236 ? 13.182 -9.106 -10.606 1.00 95.50 236 THR A N 1
ATOM 1834 C CA . THR A 1 236 ? 12.139 -10.154 -10.551 1.00 95.50 236 THR A CA 1
ATOM 1835 C C . THR A 1 236 ? 11.716 -10.634 -11.948 1.00 95.50 236 THR A C 1
ATOM 1837 O O . THR A 1 236 ? 11.306 -11.795 -12.105 1.00 95.50 236 THR A O 1
ATOM 1840 N N . LEU A 1 237 ? 11.800 -9.761 -12.958 1.00 93.81 237 LEU A N 1
ATOM 1841 C CA . LEU A 1 237 ? 11.598 -10.110 -14.370 1.00 93.81 237 LEU A CA 1
ATOM 1842 C C . LEU A 1 237 ? 12.809 -10.845 -14.954 1.00 93.81 237 LEU A C 1
ATOM 1844 O O . LEU A 1 237 ? 12.635 -11.886 -15.584 1.00 93.81 237 LEU A O 1
ATOM 1848 N N . ASN A 1 238 ? 14.014 -10.351 -14.662 1.00 92.69 238 ASN A N 1
ATOM 1849 C CA . ASN A 1 238 ? 15.295 -10.862 -15.140 1.00 92.69 238 ASN A CA 1
ATOM 1850 C C . ASN A 1 238 ? 16.098 -11.474 -13.978 1.00 92.69 238 ASN A C 1
ATOM 1852 O O . ASN A 1 238 ? 17.095 -10.888 -13.548 1.00 92.69 238 ASN A O 1
ATOM 1856 N N . PRO A 1 239 ? 15.678 -12.632 -13.427 1.00 84.88 239 PRO A N 1
ATOM 1857 C CA . PRO A 1 239 ? 16.462 -13.311 -12.410 1.00 84.88 239 PRO A CA 1
ATOM 1858 C C . PRO A 1 239 ? 17.808 -13.720 -13.011 1.00 84.88 239 PRO A C 1
ATOM 1860 O O . PRO A 1 239 ? 17.858 -14.364 -14.063 1.00 84.88 239 PRO A O 1
ATOM 1863 N N . ILE A 1 240 ? 18.889 -13.358 -12.323 1.00 80.31 240 ILE A N 1
ATOM 1864 C CA . ILE A 1 240 ? 20.225 -13.868 -12.626 1.00 80.31 240 ILE A CA 1
ATOM 1865 C C . ILE A 1 240 ? 20.150 -15.395 -12.513 1.00 80.31 240 ILE A C 1
ATOM 1867 O O . ILE A 1 240 ? 19.629 -15.922 -11.529 1.00 80.31 240 ILE A O 1
ATOM 1871 N N . LYS A 1 241 ? 20.591 -16.096 -13.559 1.00 68.06 241 LYS A N 1
ATOM 1872 C CA . LYS A 1 241 ? 20.753 -17.549 -13.520 1.00 68.06 241 LYS A CA 1
ATOM 1873 C C . LYS A 1 241 ? 22.114 -17.834 -12.898 1.00 68.06 241 LYS A C 1
ATOM 1875 O O . LYS A 1 241 ? 23.117 -17.432 -13.486 1.00 68.06 241 LYS A O 1
ATOM 1880 N N . ASP A 1 242 ? 22.098 -18.481 -11.739 1.00 51.50 242 ASP A N 1
ATOM 1881 C CA . ASP A 1 242 ? 23.269 -19.135 -11.144 1.00 51.50 242 ASP A CA 1
ATOM 1882 C C . ASP A 1 242 ? 23.687 -20.371 -11.972 1.00 51.50 242 ASP A C 1
ATOM 1884 O O . ASP A 1 242 ? 22.783 -21.012 -12.569 1.00 51.50 242 ASP A O 1
#